Protein AF-A0A6C0JPW0-F1 (afdb_monomer_lite)

Secondary structure (DSSP, 8-state):
------EEE-GGG-EE-SS--------S------SEEEEEEEEHHHHHHHEEEEESSS-TT--SSTTEEEEE--TT-SSS-TTS------GGG-TTTS-EEEES-S-SB-TTSPBPS--SHHHHHHHHHHHHHHSSGGGGGG-TTHHHHHHHHHHHHHHHHHHHHHHTSEEETT--STT-HHHHHHHHHHHH-GGGGTT---EEEEEE----TT-EEEEEEEEPPPHHHHHHH---PBP--TT-TT-SSPPBTT-EEEEEEEEEE---

Radius of gyration: 20.15 Å; chains: 1; bounding box: 53×40×59 Å

pLDDT: mean 75.73, std 17.58, range [26.84, 95.62]

Sequence (268 aa):
MAVSNINFVLSALEQDFSSLLATIEQATPGTLLVDATAVQNVTRSRVRSTFKFQTDSDDLNDLSGADVKYYVRSSTDLGLDASSTYMGLDASWNPMSDTVVQTGMVATTGSNGASLNDMSPSADYLRHLADVLFGTHFGVDLFTNETAIIDNIIAESQGEVQGHFIAAASMTNADNTSINLTRELIKQIFDTYPQRFQDVSATYLEQSVPIETGDSISFRIIVRADGDQALVTGITNIRDAVLDVNISPPLTKLDRVYGIKFLVVADS

Foldseek 3Di:
DDDDAAAAEQALLADDDDDDDDDDDDDDPDPPPFLWEWEAEDAPVQQQQFKKKAALDPCPPPLPDQRMKIAGAEPVPPDDDPPPDFDDYDLCVQQQQNIATDPNQQDQAAPVRDGDPGRGNLLSLLLLLLCVQVVGSNSSVVDPCSVVSSVVSSVVSRVVSRVLNNQCGMDGSVPVDSSVRSSSLLVSCCVPPVVLCVPPDNDRDMGTDSHDAQYKYKYKYKDADDPCVCVVRVQPDQPPDPPPPPDPPGGGSSMGMYIYMHGHHHDD

Organism: NCBI:txid1070528

Structure (mmCIF, N/CA/C/O backbone):
data_AF-A0A6C0JPW0-F1
#
_entry.id   AF-A0A6C0JPW0-F1
#
loop_
_atom_site.group_PDB
_atom_site.id
_atom_site.type_symbol
_atom_site.label_atom_id
_atom_site.label_alt_id
_atom_site.label_comp_id
_atom_site.label_asym_id
_atom_site.label_entity_id
_atom_site.label_seq_id
_atom_site.pdbx_PDB_ins_code
_atom_site.Cartn_x
_atom_site.Cartn_y
_atom_site.Cartn_z
_atom_site.occupancy
_atom_site.B_iso_or_equiv
_atom_site.auth_seq_id
_atom_site.auth_comp_id
_atom_site.auth_asym_id
_atom_site.auth_atom_id
_atom_site.pdbx_PDB_model_num
ATOM 1 N N . MET A 1 1 ? -9.146 -9.479 -28.040 1.00 44.44 1 MET A N 1
ATOM 2 C CA . MET A 1 1 ? -8.206 -10.151 -27.120 1.00 44.44 1 MET A CA 1
ATOM 3 C C . MET A 1 1 ? -8.692 -9.882 -25.709 1.00 44.44 1 MET A C 1
ATOM 5 O O . MET A 1 1 ? -9.078 -8.751 -25.447 1.00 44.44 1 MET A O 1
ATOM 9 N N . ALA A 1 2 ? -8.790 -10.905 -24.859 1.00 39.38 2 ALA A N 1
ATOM 10 C CA . ALA A 1 2 ? -9.136 -10.705 -23.454 1.00 39.38 2 ALA A CA 1
ATOM 11 C C . ALA A 1 2 ? -7.950 -10.020 -22.763 1.00 39.38 2 ALA A C 1
ATOM 13 O O . ALA A 1 2 ? -6.826 -10.499 -22.891 1.00 39.38 2 ALA A O 1
ATOM 14 N N . VAL A 1 3 ? -8.194 -8.891 -22.098 1.00 43.25 3 VAL A N 1
ATOM 15 C CA . VAL A 1 3 ? -7.179 -8.219 -21.277 1.00 43.25 3 VAL A CA 1
ATOM 16 C C . VAL A 1 3 ? -6.960 -9.090 -20.045 1.00 43.25 3 VAL A C 1
ATOM 18 O O . VAL A 1 3 ? -7.912 -9.417 -19.335 1.00 43.25 3 VAL A O 1
ATOM 21 N N . SER A 1 4 ? -5.730 -9.552 -19.854 1.00 61.53 4 SER A N 1
ATOM 22 C CA . SER A 1 4 ? -5.349 -10.447 -18.768 1.00 61.53 4 SER A CA 1
ATOM 23 C C . SER A 1 4 ? -4.725 -9.633 -17.633 1.00 61.53 4 SER A C 1
ATOM 25 O O . SER A 1 4 ? -3.642 -9.073 -17.805 1.00 61.53 4 SER A O 1
ATOM 27 N N . ASN A 1 5 ? -5.418 -9.554 -16.495 1.00 67.62 5 ASN A N 1
ATOM 28 C CA . ASN A 1 5 ? -5.034 -8.726 -15.347 1.00 67.62 5 ASN A CA 1
ATOM 29 C C . ASN A 1 5 ? -3.973 -9.417 -14.470 1.00 67.62 5 ASN A C 1
ATOM 31 O O . ASN A 1 5 ? -4.084 -10.618 -14.206 1.00 67.62 5 ASN A O 1
ATOM 35 N N . ILE A 1 6 ? -2.990 -8.659 -13.972 1.00 66.88 6 ILE A N 1
ATOM 36 C CA . ILE A 1 6 ? -1.982 -9.122 -12.999 1.00 66.88 6 ILE A CA 1
ATOM 37 C C . ILE A 1 6 ? -2.299 -8.578 -11.598 1.00 66.88 6 ILE A C 1
ATOM 39 O O . ILE A 1 6 ? -2.636 -7.407 -11.442 1.00 66.88 6 ILE A O 1
ATOM 43 N N . ASN A 1 7 ? -2.143 -9.402 -10.557 1.00 67.38 7 ASN A N 1
ATOM 44 C CA . ASN A 1 7 ? -2.065 -8.924 -9.172 1.00 67.38 7 ASN A CA 1
ATOM 45 C C . ASN A 1 7 ? -0.595 -8.985 -8.726 1.00 67.38 7 ASN A C 1
ATOM 47 O O . ASN A 1 7 ? -0.103 -10.061 -8.397 1.00 67.38 7 ASN A O 1
ATOM 51 N N . PHE A 1 8 ? 0.102 -7.852 -8.753 1.00 53.06 8 PHE A N 1
ATOM 52 C CA . PHE A 1 8 ? 1.465 -7.721 -8.248 1.00 53.06 8 PHE A CA 1
ATOM 53 C C . PHE A 1 8 ? 1.474 -7.759 -6.722 1.00 53.06 8 PHE A C 1
ATOM 55 O O . PHE A 1 8 ? 0.624 -7.133 -6.084 1.00 53.06 8 PHE A O 1
ATOM 62 N N . VAL A 1 9 ? 2.464 -8.433 -6.142 1.00 65.44 9 VAL A N 1
ATOM 63 C CA . VAL A 1 9 ? 2.764 -8.369 -4.706 1.00 65.44 9 VAL A CA 1
ATOM 64 C C . VAL A 1 9 ? 4.117 -7.683 -4.535 1.00 65.44 9 VAL A C 1
ATOM 66 O O . VAL A 1 9 ? 5.129 -8.179 -5.027 1.00 65.44 9 VAL A O 1
ATOM 69 N N . LEU A 1 10 ? 4.146 -6.521 -3.880 1.00 48.03 10 LEU A N 1
ATOM 70 C CA . LEU A 1 10 ? 5.376 -5.793 -3.569 1.00 48.03 10 LEU A CA 1
ATOM 71 C C . LEU A 1 10 ? 5.790 -6.073 -2.132 1.00 48.03 10 LEU A C 1
ATOM 73 O O . LEU A 1 10 ? 5.466 -5.310 -1.226 1.00 48.03 10 LEU A O 1
ATOM 77 N N . SER A 1 11 ? 6.548 -7.150 -1.930 1.00 61.12 11 SER A N 1
ATOM 78 C CA . SER A 1 11 ? 6.989 -7.538 -0.587 1.00 61.12 11 SER A CA 1
ATOM 79 C C . SER A 1 11 ? 7.896 -6.509 0.092 1.00 61.12 11 SER A C 1
ATOM 81 O O . SER A 1 11 ? 7.955 -6.470 1.309 1.00 61.12 11 SER A O 1
ATOM 83 N N . ALA A 1 12 ? 8.562 -5.623 -0.654 1.00 46.53 12 ALA A N 1
ATOM 84 C CA . ALA A 1 12 ? 9.298 -4.504 -0.056 1.00 46.53 12 ALA A CA 1
ATOM 85 C C . ALA A 1 12 ? 8.435 -3.320 0.368 1.00 46.53 12 ALA A C 1
ATOM 87 O O . ALA A 1 12 ? 8.951 -2.422 1.020 1.00 46.53 12 ALA A O 1
ATOM 88 N N . LEU A 1 13 ? 7.158 -3.298 -0.005 1.00 41.34 13 LEU A N 1
ATOM 89 C CA . LEU A 1 13 ? 6.186 -2.401 0.607 1.00 41.34 13 LEU A CA 1
ATOM 90 C C . LEU A 1 13 ? 5.443 -3.093 1.754 1.00 41.34 13 LEU A C 1
ATOM 92 O O . LEU A 1 13 ? 4.569 -2.469 2.341 1.00 41.34 13 LEU A O 1
ATOM 96 N N . GLU A 1 14 ? 5.743 -4.359 2.078 1.00 46.56 14 GLU A N 1
ATOM 97 C CA . GLU A 1 14 ? 5.247 -4.935 3.325 1.00 46.56 14 GLU A CA 1
ATOM 98 C C . GLU A 1 14 ? 5.878 -4.174 4.489 1.00 46.56 14 GLU A C 1
ATOM 100 O O . GLU A 1 14 ? 7.094 -4.202 4.667 1.00 46.56 14 GLU A O 1
ATOM 105 N N . GLN A 1 15 ? 5.050 -3.453 5.239 1.00 42.06 15 GLN A N 1
ATOM 106 C CA . GLN A 1 15 ? 5.498 -2.616 6.342 1.00 42.06 15 GLN A CA 1
ATOM 107 C C . GLN A 1 15 ? 5.065 -3.195 7.681 1.00 42.06 15 GLN A C 1
ATOM 109 O O . GLN A 1 15 ? 3.907 -3.569 7.881 1.00 42.06 15 GLN A O 1
ATOM 114 N N . ASP A 1 16 ? 6.029 -3.220 8.592 1.00 40.31 16 ASP A N 1
ATOM 115 C CA . ASP A 1 16 ? 5.919 -3.594 9.993 1.00 40.31 16 ASP A CA 1
ATOM 116 C C . ASP A 1 16 ? 6.428 -2.401 10.812 1.00 40.31 16 ASP A C 1
ATOM 118 O O . ASP A 1 16 ? 7.611 -2.075 10.742 1.00 40.31 16 ASP A O 1
ATOM 122 N N . PHE A 1 17 ? 5.582 -1.732 11.595 1.00 43.00 17 PHE A N 1
ATOM 123 C CA . PHE A 1 17 ? 6.049 -0.643 12.463 1.00 43.00 17 PHE A CA 1
ATOM 124 C C . PHE A 1 17 ? 6.366 -1.165 13.873 1.00 43.00 17 PHE A C 1
ATOM 126 O O . PHE A 1 17 ? 5.437 -1.377 14.643 1.00 43.00 17 PHE A O 1
ATOM 133 N N . SER A 1 18 ? 7.650 -1.384 14.219 1.00 47.25 18 SER A N 1
ATOM 134 C CA . SER A 1 18 ? 8.247 -1.196 15.572 1.00 47.25 18 SER A CA 1
ATOM 135 C C . SER A 1 18 ? 9.781 -1.449 15.580 1.00 47.25 18 SER A C 1
ATOM 137 O O . SER A 1 18 ? 10.279 -2.287 14.836 1.00 47.25 18 SER A O 1
ATOM 139 N N . SER A 1 19 ? 10.539 -0.730 16.425 1.00 35.53 19 SER A N 1
ATOM 140 C CA . SER A 1 19 ? 12.020 -0.700 16.577 1.00 35.53 19 SER A CA 1
ATOM 141 C C . SER A 1 19 ? 12.835 -1.993 16.243 1.00 35.53 19 SER A C 1
ATOM 143 O O . SER A 1 19 ? 12.944 -2.880 17.084 1.00 35.53 19 SER A O 1
ATOM 145 N N . LEU A 1 20 ? 13.519 -1.990 15.077 1.00 36.22 20 LEU A N 1
ATOM 146 C CA . LEU A 1 20 ? 14.725 -2.731 14.585 1.00 36.22 20 LEU A CA 1
ATOM 147 C C . LEU A 1 20 ? 14.923 -4.263 14.848 1.00 36.22 20 LEU A C 1
ATOM 149 O O . LEU A 1 20 ? 15.392 -4.624 15.926 1.00 36.22 20 LEU A O 1
ATOM 153 N N . LEU A 1 21 ? 14.779 -5.119 13.796 1.00 37.25 21 LEU A N 1
ATOM 154 C CA . LEU A 1 21 ? 15.745 -6.129 13.221 1.00 37.25 21 LEU A CA 1
ATOM 155 C C . LEU A 1 21 ? 15.099 -7.380 12.508 1.00 37.25 21 LEU A C 1
ATOM 157 O O . LEU A 1 21 ? 14.355 -8.113 13.149 1.00 37.25 21 LEU A O 1
ATOM 161 N N . ALA A 1 22 ? 15.572 -7.703 11.273 1.00 26.84 22 ALA A N 1
ATOM 162 C CA . ALA A 1 22 ? 15.678 -9.020 10.545 1.00 26.84 22 ALA A CA 1
ATOM 163 C C . ALA A 1 22 ? 14.705 -9.437 9.375 1.00 26.84 22 ALA A C 1
ATOM 165 O O . ALA A 1 22 ? 13.527 -9.113 9.378 1.00 26.84 22 ALA A O 1
ATOM 166 N N . THR A 1 23 ? 15.251 -10.173 8.370 1.00 33.19 23 THR A N 1
ATOM 167 C CA . THR A 1 23 ? 14.830 -10.432 6.944 1.00 33.19 23 THR A CA 1
ATOM 168 C C . THR A 1 23 ? 14.596 -11.927 6.543 1.00 33.19 23 THR A C 1
ATOM 170 O O . THR A 1 23 ? 15.184 -12.787 7.193 1.00 33.19 23 THR A O 1
ATOM 173 N N . ILE A 1 24 ? 13.856 -12.237 5.430 1.00 29.03 24 ILE A N 1
ATOM 174 C CA . ILE A 1 24 ? 14.198 -13.124 4.241 1.00 29.03 24 ILE A CA 1
ATOM 175 C C . ILE A 1 24 ? 12.993 -13.508 3.303 1.00 29.03 24 ILE A C 1
ATOM 177 O O . ILE A 1 24 ? 11.866 -13.677 3.753 1.00 29.03 24 ILE A O 1
ATOM 181 N N . GLU A 1 25 ? 13.294 -13.662 1.993 1.00 30.92 25 GLU A N 1
ATOM 182 C CA . GLU A 1 25 ? 12.499 -13.842 0.742 1.00 30.92 25 GLU A CA 1
ATOM 183 C C . GLU A 1 25 ? 11.964 -15.266 0.385 1.00 30.92 25 GLU A C 1
ATOM 185 O O . GLU A 1 25 ? 12.632 -16.253 0.683 1.00 30.92 25 GLU A O 1
ATOM 190 N N . GLN A 1 26 ? 10.851 -15.387 -0.380 1.00 32.47 26 GLN A N 1
ATOM 191 C CA . GLN A 1 26 ? 10.803 -15.771 -1.826 1.00 32.47 26 GLN A CA 1
ATOM 192 C C . GLN A 1 26 ? 9.364 -15.899 -2.397 1.00 32.47 26 GLN A C 1
ATOM 194 O O . GLN A 1 26 ? 8.422 -16.266 -1.699 1.00 32.47 26 GLN A O 1
ATOM 199 N N . ALA A 1 27 ? 9.222 -15.609 -3.698 1.00 42.34 27 ALA A N 1
ATOM 200 C CA . ALA A 1 27 ? 7.979 -15.302 -4.410 1.00 42.34 27 ALA A CA 1
ATOM 201 C C . ALA A 1 27 ? 7.278 -16.499 -5.096 1.00 42.34 27 ALA A C 1
ATOM 203 O O . ALA A 1 27 ? 7.760 -17.081 -6.062 1.00 42.34 27 ALA A O 1
ATOM 204 N N . THR A 1 28 ? 6.054 -16.769 -4.653 1.00 37.12 28 THR A N 1
ATOM 205 C CA . THR A 1 28 ? 4.850 -16.910 -5.507 1.00 37.12 28 THR A CA 1
ATOM 206 C C . THR A 1 28 ? 3.929 -15.743 -5.107 1.00 37.12 28 THR A C 1
ATOM 208 O O . THR A 1 28 ? 4.148 -15.229 -4.009 1.00 37.12 28 THR A O 1
ATOM 211 N N . PRO A 1 29 ? 2.937 -15.269 -5.896 1.00 47.44 29 PRO A N 1
ATOM 212 C CA . PRO A 1 29 ? 1.964 -14.293 -5.394 1.00 47.44 29 PRO A CA 1
ATOM 213 C C . PRO A 1 29 ? 1.222 -14.920 -4.209 1.00 47.44 29 PRO A C 1
ATOM 215 O O . PRO A 1 29 ? 0.257 -15.667 -4.372 1.00 47.44 29 PRO A O 1
ATOM 218 N N . GLY A 1 30 ? 1.765 -14.717 -3.012 1.00 48.47 30 GLY A N 1
ATOM 219 C CA . GLY A 1 30 ? 1.243 -15.280 -1.788 1.00 48.47 30 GLY A CA 1
ATOM 220 C C . GLY A 1 30 ? -0.145 -14.712 -1.580 1.00 48.47 30 GLY A C 1
ATOM 221 O O . GLY A 1 30 ? -0.410 -13.544 -1.870 1.00 48.47 30 GLY A O 1
ATOM 222 N N . THR A 1 31 ? -1.054 -15.535 -1.073 1.00 53.34 31 THR A N 1
ATOM 223 C CA . THR A 1 31 ? -2.256 -14.971 -0.470 1.00 53.34 31 THR A CA 1
ATOM 224 C C . THR A 1 31 ? -1.786 -14.142 0.719 1.00 53.34 31 THR A C 1
ATOM 226 O O . THR A 1 31 ? -1.242 -14.704 1.668 1.00 53.34 31 THR A O 1
ATOM 229 N N . LEU A 1 32 ? -1.930 -12.816 0.642 1.00 61.31 32 LEU A N 1
ATOM 230 C CA . LEU A 1 32 ? -1.654 -11.949 1.780 1.00 61.31 32 LEU A CA 1
ATOM 231 C C . LEU A 1 32 ? -2.613 -12.352 2.901 1.00 61.31 32 LEU A C 1
ATOM 233 O O . LEU A 1 32 ? -3.833 -12.297 2.741 1.00 61.31 32 LEU A O 1
ATOM 237 N N . LEU A 1 33 ? -2.052 -12.798 4.018 1.00 70.38 33 LEU A N 1
ATOM 238 C CA . LEU A 1 33 ? -2.812 -13.103 5.220 1.00 70.38 33 LEU A CA 1
ATOM 239 C C . LEU A 1 33 ? -3.048 -11.781 5.943 1.00 70.38 33 LEU A C 1
ATOM 241 O O . LEU A 1 33 ? -2.111 -11.170 6.454 1.00 70.38 33 LEU A O 1
ATOM 245 N N . VAL A 1 34 ? -4.285 -11.297 5.867 1.00 79.56 34 VAL A N 1
ATOM 246 C CA . VAL A 1 34 ? -4.672 -9.952 6.303 1.00 79.56 34 VAL A CA 1
ATOM 247 C C . VAL A 1 34 ? -6.016 -9.999 7.012 1.00 79.56 34 VAL A C 1
ATOM 249 O O . VAL A 1 34 ? -6.849 -10.860 6.726 1.00 79.56 34 VAL A O 1
ATOM 252 N N . ASP A 1 35 ? -6.237 -9.043 7.906 1.00 85.38 35 ASP A N 1
ATOM 253 C CA . ASP A 1 35 ? -7.498 -8.890 8.637 1.00 85.38 35 ASP A CA 1
ATOM 254 C C . ASP A 1 35 ? -8.534 -8.170 7.802 1.00 85.38 35 ASP A C 1
ATOM 256 O O . ASP A 1 35 ? -9.717 -8.504 7.820 1.00 85.38 35 ASP A O 1
ATOM 260 N N . ALA A 1 36 ? -8.058 -7.170 7.071 1.00 90.00 36 ALA A N 1
ATOM 261 C CA . ALA A 1 36 ? -8.858 -6.305 6.242 1.00 90.00 36 ALA A CA 1
ATOM 262 C C . ALA A 1 36 ? -8.115 -6.004 4.941 1.00 90.00 36 ALA A C 1
ATOM 264 O O . ALA A 1 36 ? -6.885 -5.997 4.896 1.00 90.00 36 ALA A O 1
ATOM 265 N N . THR A 1 37 ? -8.855 -5.761 3.862 1.00 90.62 37 THR A N 1
ATOM 266 C CA . THR A 1 37 ? -8.276 -5.340 2.580 1.00 90.62 37 THR A CA 1
ATOM 267 C C . THR A 1 37 ? -8.791 -3.963 2.227 1.00 90.62 37 THR A C 1
ATOM 269 O O . THR A 1 37 ? -10.004 -3.751 2.181 1.00 90.62 37 THR A O 1
ATOM 272 N N . ALA A 1 38 ? -7.870 -3.046 1.959 1.00 91.88 38 ALA A N 1
ATOM 273 C CA . ALA A 1 38 ? -8.162 -1.686 1.565 1.00 91.88 38 ALA A CA 1
ATOM 274 C C . ALA A 1 38 ? -7.737 -1.438 0.121 1.00 91.88 38 ALA A C 1
ATOM 276 O O . ALA A 1 38 ? -6.671 -1.871 -0.315 1.00 91.88 38 ALA A O 1
ATOM 277 N N . VAL A 1 39 ? -8.604 -0.773 -0.637 1.00 91.75 39 VAL A N 1
ATOM 278 C CA . VAL A 1 39 ? -8.443 -0.585 -2.077 1.00 91.75 39 VAL A CA 1
ATOM 279 C C . VAL A 1 39 ? -8.418 0.897 -2.408 1.00 91.75 39 VAL A C 1
ATOM 281 O O . VAL A 1 39 ? -9.258 1.659 -1.931 1.00 91.75 39 VAL A O 1
ATOM 284 N N . GLN A 1 40 ? -7.488 1.288 -3.271 1.00 90.00 40 GLN A N 1
ATOM 285 C CA . GLN A 1 40 ? -7.466 2.601 -3.908 1.00 90.00 40 GLN A CA 1
ATOM 286 C C . GLN A 1 40 ? -7.369 2.428 -5.421 1.00 90.00 40 GLN A C 1
ATOM 288 O O . GLN A 1 40 ? -6.620 1.588 -5.918 1.00 90.00 40 GLN A O 1
ATOM 293 N N . ASN A 1 41 ? -8.111 3.246 -6.162 1.00 90.38 41 ASN A N 1
ATOM 294 C CA . ASN A 1 41 ? -7.965 3.329 -7.609 1.00 90.38 41 ASN A CA 1
ATOM 295 C C . ASN A 1 41 ? -6.818 4.283 -7.954 1.00 90.38 41 ASN A C 1
ATOM 297 O O . ASN A 1 41 ? -6.832 5.441 -7.542 1.00 90.38 41 ASN A O 1
ATOM 301 N N . VAL A 1 42 ? -5.865 3.814 -8.755 1.00 86.44 42 VAL A N 1
ATOM 302 C CA . VAL A 1 42 ? -4.736 4.606 -9.260 1.00 86.44 42 VAL A CA 1
ATOM 303 C C . VAL A 1 42 ? -4.774 4.628 -10.783 1.00 86.44 42 VAL A C 1
ATOM 305 O O . VAL A 1 42 ? -5.009 3.604 -11.422 1.00 86.44 42 VAL A O 1
ATOM 308 N N . THR A 1 43 ? -4.580 5.791 -11.402 1.00 89.06 43 THR A N 1
ATOM 309 C CA . THR A 1 43 ? -4.625 5.875 -12.868 1.00 89.06 43 THR A CA 1
ATOM 310 C C . THR A 1 43 ? -3.410 5.194 -13.485 1.00 89.06 43 THR A C 1
ATOM 312 O O . THR A 1 43 ? -2.294 5.257 -12.961 1.00 89.06 43 THR A O 1
ATOM 315 N N . ARG A 1 44 ? -3.607 4.557 -14.640 1.00 90.00 44 ARG A N 1
ATOM 316 C CA . ARG A 1 44 ? -2.526 3.904 -15.385 1.00 90.00 44 ARG A CA 1
ATOM 317 C C . ARG A 1 44 ? -1.375 4.863 -15.688 1.00 90.00 44 ARG A C 1
ATOM 319 O O . ARG A 1 44 ? -0.220 4.488 -15.508 1.00 90.00 44 ARG A O 1
ATOM 326 N N . SER A 1 45 ? -1.672 6.087 -16.121 1.00 88.81 45 SER A N 1
ATOM 327 C CA . SER A 1 45 ? -0.667 7.121 -16.382 1.00 88.81 45 SER A CA 1
ATOM 328 C C . SER A 1 45 ? 0.196 7.394 -15.151 1.00 88.81 45 SER A C 1
ATOM 330 O O . SER A 1 45 ? 1.417 7.460 -15.267 1.00 88.81 45 SER A O 1
ATOM 332 N N . ARG A 1 46 ? -0.413 7.449 -13.960 1.00 85.06 46 ARG A N 1
ATOM 333 C CA . ARG A 1 46 ? 0.298 7.679 -12.700 1.00 85.06 46 ARG A CA 1
ATOM 334 C C . ARG A 1 46 ? 1.221 6.523 -12.335 1.00 85.06 46 ARG A C 1
ATOM 336 O O . ARG A 1 46 ? 2.383 6.743 -12.030 1.00 85.06 46 ARG A O 1
ATOM 343 N N . VAL A 1 47 ? 0.753 5.281 -12.430 1.00 86.94 47 VAL A N 1
ATOM 344 C CA . VAL A 1 47 ? 1.614 4.122 -12.137 1.00 86.94 47 VAL A CA 1
ATOM 345 C C . VAL A 1 47 ? 2.772 4.028 -13.140 1.00 86.94 47 VAL A C 1
ATOM 347 O O . VAL A 1 47 ? 3.915 3.782 -12.757 1.00 86.94 47 VAL A O 1
ATOM 350 N N . ARG A 1 48 ? 2.503 4.292 -14.426 1.00 88.81 48 ARG A N 1
ATOM 351 C CA . ARG A 1 48 ? 3.523 4.298 -15.486 1.00 88.81 48 ARG A CA 1
ATOM 352 C C . ARG A 1 48 ? 4.475 5.488 -15.404 1.00 88.81 48 ARG A C 1
ATOM 354 O O . ARG A 1 48 ? 5.584 5.384 -15.930 1.00 88.81 48 ARG A O 1
ATOM 361 N N . SER A 1 49 ? 4.072 6.617 -14.822 1.00 85.81 49 SER A N 1
ATOM 362 C CA . SER A 1 49 ? 4.989 7.723 -14.542 1.00 85.81 49 SER A CA 1
ATOM 363 C C . SER A 1 49 ? 5.873 7.405 -13.343 1.00 85.81 49 SER A C 1
ATOM 365 O O . SER A 1 49 ? 7.038 7.782 -13.377 1.00 85.81 49 SER A O 1
ATOM 367 N N . THR A 1 50 ? 5.365 6.644 -12.368 1.00 85.56 50 THR A N 1
ATOM 368 C CA . THR A 1 50 ? 6.107 6.249 -11.170 1.00 85.56 50 THR A CA 1
ATOM 369 C C . THR A 1 50 ? 7.153 5.172 -11.412 1.00 85.56 50 THR A C 1
ATOM 371 O O . THR A 1 50 ? 8.305 5.369 -11.051 1.00 85.56 50 THR A O 1
ATOM 374 N N . PHE A 1 51 ? 6.812 4.046 -12.029 1.00 89.25 51 PHE A N 1
ATOM 375 C CA . PHE A 1 51 ? 7.773 2.952 -12.200 1.00 89.25 51 PHE A CA 1
ATOM 376 C C . PHE A 1 51 ? 8.394 2.995 -13.597 1.00 89.25 51 PHE A C 1
ATOM 378 O O . PHE A 1 51 ? 7.706 2.822 -14.613 1.00 89.25 51 PHE A O 1
ATOM 385 N N . LYS A 1 52 ? 9.709 3.226 -13.648 1.00 90.81 52 LYS A N 1
ATOM 386 C CA . LYS A 1 52 ? 10.481 3.376 -14.885 1.00 90.81 52 LYS A CA 1
ATOM 387 C C . LYS A 1 52 ? 11.699 2.466 -14.881 1.00 90.81 52 LYS A C 1
ATOM 389 O O . LYS A 1 52 ? 12.233 2.131 -13.831 1.00 90.81 52 LYS A O 1
ATOM 394 N N . PHE A 1 53 ? 12.173 2.103 -16.059 1.00 90.81 53 PHE A N 1
ATOM 395 C CA . PHE A 1 53 ? 13.419 1.369 -16.224 1.00 90.81 53 PHE A CA 1
ATOM 396 C C . PHE A 1 53 ? 14.152 1.842 -17.479 1.00 90.81 53 PHE A C 1
ATOM 398 O O . PHE A 1 53 ? 13.562 2.454 -18.365 1.00 90.81 53 PHE A O 1
ATOM 405 N N . GLN A 1 54 ? 15.442 1.562 -17.550 1.00 90.75 54 GLN A N 1
ATOM 406 C CA . GLN A 1 54 ? 16.296 1.815 -18.701 1.00 90.75 54 GLN A CA 1
ATOM 407 C C . GLN A 1 54 ? 17.103 0.547 -18.961 1.00 90.75 54 GLN A C 1
ATOM 409 O O . GLN A 1 54 ? 17.599 -0.059 -18.015 1.00 90.75 54 GLN A O 1
ATOM 414 N N . THR A 1 55 ? 17.244 0.165 -20.225 1.00 86.00 55 THR A N 1
ATOM 415 C CA . THR A 1 55 ? 18.085 -0.958 -20.639 1.00 86.00 55 THR A CA 1
ATOM 416 C C . THR A 1 55 ? 18.792 -0.593 -21.933 1.00 86.00 55 THR A C 1
ATOM 418 O O . THR A 1 55 ? 18.175 -0.033 -22.837 1.00 86.00 55 THR A O 1
ATOM 421 N N . ASP A 1 56 ? 20.086 -0.864 -22.018 1.00 75.44 56 ASP A N 1
ATOM 422 C CA . ASP A 1 56 ? 20.861 -0.738 -23.253 1.00 75.44 56 ASP A CA 1
ATOM 423 C C . ASP A 1 56 ? 21.095 -2.084 -23.952 1.00 75.44 56 ASP A C 1
ATOM 425 O O . ASP A 1 56 ? 21.779 -2.122 -24.976 1.00 75.44 56 ASP A O 1
ATOM 429 N N . SER A 1 57 ? 20.471 -3.151 -23.446 1.00 68.06 57 SER A N 1
ATOM 430 C CA . SER A 1 57 ? 20.524 -4.496 -24.007 1.00 68.06 57 SER A CA 1
ATOM 431 C C . SER A 1 57 ? 19.143 -4.975 -24.468 1.00 68.06 57 SER A C 1
ATOM 433 O O . SER A 1 57 ? 18.104 -4.501 -24.004 1.00 68.06 57 SER A O 1
ATOM 435 N N . ASP A 1 58 ? 19.133 -5.924 -25.404 1.00 62.97 58 ASP A N 1
ATOM 436 C CA . ASP A 1 58 ? 17.909 -6.553 -25.918 1.00 62.97 58 ASP A CA 1
ATOM 437 C C . ASP A 1 58 ? 17.315 -7.577 -24.919 1.00 62.97 58 ASP A C 1
ATOM 439 O O . ASP A 1 58 ? 16.187 -8.042 -25.098 1.00 62.97 58 ASP A O 1
ATOM 443 N N . ASP A 1 59 ? 18.049 -7.936 -23.857 1.00 64.50 59 ASP A N 1
ATOM 444 C CA . ASP A 1 59 ? 17.693 -8.964 -22.876 1.00 64.50 59 ASP A CA 1
ATOM 445 C C . ASP A 1 59 ? 17.366 -8.398 -21.482 1.00 64.50 59 ASP A C 1
ATOM 447 O O . ASP A 1 59 ? 18.126 -8.474 -20.523 1.00 64.50 59 ASP A O 1
ATOM 451 N N . LEU A 1 60 ? 16.123 -7.942 -21.309 1.00 66.12 60 LEU A N 1
ATOM 452 C CA . LEU A 1 60 ? 15.569 -7.569 -19.992 1.00 66.12 60 LEU A CA 1
ATOM 453 C C . LEU A 1 60 ? 15.604 -8.689 -18.934 1.00 66.12 60 LEU A C 1
ATOM 455 O O . LEU A 1 60 ? 15.358 -8.432 -17.755 1.00 66.12 60 LEU A O 1
ATOM 459 N N . ASN A 1 61 ? 15.843 -9.932 -19.353 1.00 59.88 61 ASN A N 1
ATOM 460 C CA . ASN A 1 61 ? 15.934 -11.106 -18.494 1.00 59.88 61 ASN A CA 1
ATOM 461 C C . ASN A 1 61 ? 17.374 -11.512 -18.153 1.00 59.88 61 ASN A C 1
ATOM 463 O O . ASN A 1 61 ? 17.539 -12.443 -17.358 1.00 59.88 61 ASN A O 1
ATOM 467 N N . ASP A 1 62 ? 18.394 -10.844 -18.704 1.00 63.16 62 ASP A N 1
ATOM 468 C CA . ASP A 1 62 ? 19.768 -11.055 -18.265 1.00 63.16 62 ASP A CA 1
ATOM 469 C C . ASP A 1 62 ? 20.037 -10.244 -16.987 1.00 63.16 62 ASP A C 1
ATOM 471 O O . ASP A 1 62 ? 20.126 -9.016 -16.948 1.00 63.16 62 ASP A O 1
ATOM 475 N N . LEU A 1 63 ? 20.108 -10.969 -15.873 1.00 53.94 63 LEU A N 1
ATOM 476 C CA . LEU A 1 63 ? 20.399 -10.415 -14.553 1.00 53.94 63 LEU A CA 1
ATOM 477 C C . LEU A 1 63 ? 21.913 -10.265 -14.303 1.00 53.94 63 LEU A C 1
ATOM 479 O O . LEU A 1 63 ? 22.302 -9.897 -13.194 1.00 53.94 63 LEU A O 1
ATOM 483 N N . SER A 1 64 ? 22.770 -10.581 -15.282 1.00 53.78 64 SER A N 1
ATOM 484 C CA . SER A 1 64 ? 24.225 -10.665 -15.127 1.00 53.78 64 SER A CA 1
ATOM 485 C C . SER A 1 64 ? 24.991 -9.419 -15.605 1.00 53.78 64 SER A C 1
ATOM 487 O O . SER A 1 64 ? 25.876 -9.496 -16.443 1.00 53.78 64 SER A O 1
ATOM 489 N N . GLY A 1 65 ? 24.743 -8.258 -14.992 1.00 60.00 65 GLY A N 1
ATOM 490 C CA . GLY A 1 65 ? 25.539 -7.036 -15.240 1.00 60.00 65 GLY A CA 1
ATOM 491 C C . GLY A 1 65 ? 24.709 -5.770 -15.104 1.00 60.00 65 GLY A C 1
ATOM 492 O O . GLY A 1 65 ? 23.526 -5.849 -15.342 1.00 60.00 65 GLY A O 1
ATOM 493 N N . ALA A 1 66 ? 25.268 -4.613 -14.727 1.00 63.53 66 ALA A N 1
ATOM 494 C CA . ALA A 1 66 ? 24.528 -3.379 -14.379 1.00 63.53 66 ALA A CA 1
ATOM 495 C C . ALA A 1 66 ? 23.778 -2.668 -15.544 1.00 63.53 66 ALA A C 1
ATOM 497 O O . ALA A 1 66 ? 23.602 -1.446 -15.521 1.00 63.53 66 ALA A O 1
ATOM 498 N N . ASP A 1 67 ? 23.339 -3.431 -16.541 1.00 76.75 67 ASP A N 1
ATOM 499 C CA . ASP A 1 67 ? 22.839 -3.005 -17.851 1.00 76.75 67 ASP A CA 1
ATOM 500 C C . ASP A 1 67 ? 21.372 -2.549 -17.788 1.00 76.75 67 ASP A C 1
ATOM 502 O O . ASP A 1 67 ? 20.909 -1.734 -18.589 1.00 76.75 67 ASP A O 1
ATOM 506 N N . VAL A 1 68 ? 20.635 -3.004 -16.765 1.00 85.81 68 VAL A N 1
ATOM 507 C CA . VAL A 1 68 ? 19.278 -2.525 -16.476 1.00 85.81 68 VAL A CA 1
ATOM 508 C C . VAL A 1 68 ? 19.282 -1.631 -15.245 1.00 85.81 68 VAL A C 1
ATOM 510 O O . VAL A 1 68 ? 19.640 -2.054 -14.140 1.00 85.81 68 VAL A O 1
ATOM 513 N N . LYS A 1 69 ? 18.817 -0.395 -15.432 1.00 89.19 69 LYS A N 1
ATOM 514 C CA . LYS A 1 69 ? 18.557 0.560 -14.355 1.00 89.19 69 LYS A CA 1
ATOM 515 C C . LYS A 1 69 ? 17.068 0.640 -14.084 1.00 89.19 69 LYS A C 1
ATOM 517 O O . LYS A 1 69 ? 16.249 0.670 -14.999 1.00 89.19 69 LYS A O 1
ATOM 522 N N . TYR A 1 70 ? 16.735 0.705 -12.814 1.00 89.56 70 TYR A N 1
ATOM 523 C CA . TYR A 1 70 ? 15.386 0.720 -12.293 1.00 89.56 70 TYR A CA 1
ATOM 524 C C . TYR A 1 70 ? 15.183 2.018 -11.541 1.00 89.56 70 TYR A C 1
ATOM 526 O O . TYR A 1 70 ? 16.028 2.422 -10.745 1.00 89.56 70 TYR A O 1
ATOM 534 N N . TYR A 1 71 ? 14.058 2.666 -11.788 1.00 88.62 71 TYR A N 1
ATOM 535 C CA . TYR A 1 71 ? 13.736 3.933 -11.168 1.00 88.62 71 TYR A CA 1
ATOM 536 C C . TYR A 1 71 ? 12.330 3.896 -10.619 1.00 88.62 71 TYR A C 1
ATOM 538 O O . TYR A 1 71 ? 11.405 3.324 -11.208 1.00 88.62 71 TYR A O 1
ATOM 546 N N . VAL A 1 72 ? 12.183 4.597 -9.515 1.00 86.12 72 VAL A N 1
ATOM 547 C CA . VAL A 1 72 ? 10.900 5.052 -9.023 1.00 86.12 72 VAL A CA 1
ATOM 548 C C . VAL A 1 72 ? 10.974 6.578 -9.222 1.00 86.12 72 VAL A C 1
ATOM 550 O O . VAL A 1 72 ? 11.971 7.191 -8.837 1.00 86.12 72 VAL A O 1
ATOM 553 N N . ARG A 1 73 ? 9.988 7.193 -9.903 1.00 80.81 73 ARG A N 1
ATOM 554 C CA . ARG A 1 73 ? 9.848 8.647 -10.183 1.00 80.81 73 ARG A CA 1
ATOM 555 C C . ARG A 1 73 ? 8.572 9.273 -9.581 1.00 80.81 73 ARG A C 1
ATOM 557 O O . ARG A 1 73 ? 7.537 8.619 -9.465 1.00 80.81 73 ARG A O 1
ATOM 564 N N . SER A 1 74 ? 8.615 10.549 -9.182 1.00 67.88 74 SER A N 1
ATOM 565 C CA . SER A 1 74 ? 7.434 11.232 -8.639 1.00 67.88 74 SER A CA 1
ATOM 566 C C . SER A 1 74 ? 6.643 11.830 -9.786 1.00 67.88 74 SER A C 1
ATOM 568 O O . SER A 1 74 ? 7.186 12.165 -10.838 1.00 67.88 74 SER A O 1
ATOM 570 N N . SER A 1 75 ? 5.335 11.968 -9.594 1.00 54.28 75 SER A N 1
ATOM 571 C CA . SER A 1 75 ? 4.431 12.493 -10.620 1.00 54.28 75 SER A CA 1
ATOM 572 C C . SER A 1 75 ? 4.729 13.951 -11.005 1.00 54.28 75 SER A C 1
ATOM 574 O O . SER A 1 75 ? 4.327 14.382 -12.083 1.00 54.28 75 SER A O 1
ATOM 576 N N . THR A 1 76 ? 5.453 14.699 -10.164 1.00 51.94 76 THR A N 1
ATOM 577 C CA . THR A 1 76 ? 5.879 16.084 -10.424 1.00 51.94 76 THR A CA 1
ATOM 578 C C . THR A 1 76 ? 7.156 16.193 -11.255 1.00 51.94 76 THR A C 1
ATOM 580 O O . THR A 1 76 ? 7.448 17.272 -11.760 1.00 51.94 76 THR A O 1
ATOM 583 N N . ASP A 1 77 ? 7.908 15.103 -11.420 1.00 52.44 77 ASP A N 1
ATOM 584 C CA . ASP A 1 77 ? 9.243 15.108 -12.029 1.00 52.44 77 ASP A CA 1
ATOM 585 C C . ASP A 1 77 ? 9.220 14.689 -13.512 1.00 52.44 77 ASP A C 1
ATOM 587 O O . ASP A 1 77 ? 10.089 13.984 -14.019 1.00 52.44 77 ASP A O 1
ATOM 591 N N . LEU A 1 78 ? 8.193 15.133 -14.249 1.00 46.56 78 LEU A N 1
ATOM 592 C CA . LEU A 1 78 ? 8.027 14.884 -15.690 1.00 46.56 78 LEU A CA 1
ATOM 593 C C . LEU A 1 78 ? 8.998 15.705 -16.576 1.00 46.56 78 LEU A C 1
ATOM 595 O O . LEU A 1 78 ? 8.670 16.028 -17.717 1.00 46.56 78 LEU A O 1
ATOM 599 N N . GLY A 1 79 ? 10.207 15.999 -16.079 1.00 45.50 79 GLY A N 1
ATOM 600 C CA . GLY A 1 79 ? 11.341 16.426 -16.903 1.00 45.50 79 GLY A CA 1
ATOM 601 C C . GLY A 1 79 ? 11.722 17.904 -16.843 1.00 45.50 79 GLY A C 1
ATOM 602 O O . GLY A 1 79 ? 11.815 18.531 -17.897 1.00 45.50 79 GLY A O 1
ATOM 603 N N . LEU A 1 80 ? 12.002 18.468 -15.660 1.00 39.69 80 LEU A N 1
ATOM 604 C CA . LEU A 1 80 ? 12.515 19.848 -15.583 1.00 39.69 80 LEU A CA 1
ATOM 605 C C . LEU A 1 80 ? 13.837 20.058 -14.843 1.00 39.69 80 LEU A C 1
ATOM 607 O O . LEU A 1 80 ? 14.429 21.116 -15.045 1.00 39.69 80 LEU A O 1
ATOM 611 N N . ASP A 1 81 ? 14.376 19.093 -14.097 1.00 41.84 81 ASP A N 1
ATOM 612 C CA . ASP A 1 81 ? 15.729 19.244 -13.555 1.00 41.84 81 ASP A CA 1
ATOM 613 C C . ASP A 1 81 ? 16.334 17.894 -13.143 1.00 41.84 81 ASP A C 1
ATOM 615 O O . ASP A 1 81 ? 15.914 17.278 -12.170 1.00 41.84 81 ASP A O 1
ATOM 619 N N . ALA A 1 82 ? 17.383 17.447 -13.838 1.00 43.00 82 ALA A N 1
ATOM 620 C CA . ALA A 1 82 ? 18.158 16.267 -13.438 1.00 43.00 82 ALA A CA 1
ATOM 621 C C . ALA A 1 82 ? 18.862 16.439 -12.068 1.00 43.00 82 ALA A C 1
ATOM 623 O O . ALA A 1 82 ? 19.484 15.497 -11.578 1.00 43.00 82 ALA A O 1
ATOM 624 N N . SER A 1 83 ? 18.785 17.633 -11.460 1.00 41.28 83 SER A N 1
ATOM 625 C CA . SER A 1 83 ? 19.278 17.944 -10.117 1.00 41.28 83 SER A CA 1
ATOM 626 C C . SER A 1 83 ? 18.187 18.077 -9.040 1.00 41.28 83 SER A C 1
ATOM 628 O O . SER A 1 83 ? 18.535 18.168 -7.859 1.00 41.28 83 SER A O 1
ATOM 630 N N . SER A 1 84 ? 16.888 18.007 -9.379 1.00 41.38 84 SER A N 1
ATOM 631 C CA . SER A 1 84 ? 15.812 18.003 -8.376 1.00 41.38 84 SER A CA 1
ATOM 632 C C . SER A 1 84 ? 15.526 16.587 -7.878 1.00 41.38 84 SER A C 1
ATOM 634 O O . SER A 1 84 ? 14.751 15.841 -8.457 1.00 41.38 84 SER A O 1
ATOM 636 N N . THR A 1 85 ? 16.221 16.231 -6.799 1.00 38.31 85 THR A N 1
ATOM 637 C CA . THR A 1 85 ? 15.913 15.194 -5.797 1.00 38.31 85 THR A CA 1
ATOM 638 C C . THR A 1 85 ? 14.756 14.235 -6.098 1.00 38.31 85 THR A C 1
ATOM 640 O O . THR A 1 85 ? 13.582 14.565 -5.951 1.00 38.31 85 THR A O 1
ATOM 643 N N . TYR A 1 86 ? 15.162 13.006 -6.406 1.00 45.03 86 TYR A N 1
ATOM 644 C CA . TYR A 1 86 ? 14.464 11.738 -6.238 1.00 45.03 86 TYR A CA 1
ATOM 645 C C . TYR A 1 86 ? 13.231 11.740 -5.307 1.00 45.03 86 TYR A C 1
ATOM 647 O O . TYR A 1 86 ? 13.260 12.192 -4.166 1.00 45.03 86 TYR A O 1
ATOM 655 N N . MET A 1 87 ? 12.175 11.155 -5.865 1.00 50.28 87 MET A N 1
ATOM 656 C CA . MET A 1 87 ? 10.851 10.789 -5.366 1.00 50.28 87 MET A CA 1
ATOM 657 C C . MET A 1 87 ? 10.370 11.030 -3.947 1.00 50.28 87 MET A C 1
ATOM 659 O O . MET A 1 87 ? 10.863 10.450 -2.985 1.00 50.28 87 MET A O 1
ATOM 663 N N . GLY A 1 88 ? 9.143 11.559 -3.915 1.00 46.31 88 GLY A N 1
ATOM 664 C CA . GLY A 1 88 ? 8.104 11.028 -3.053 1.00 46.31 88 GLY A CA 1
ATOM 665 C C . GLY A 1 88 ? 6.776 10.734 -3.718 1.00 46.31 88 GLY A C 1
ATOM 666 O O . GLY A 1 88 ? 6.492 11.200 -4.822 1.00 46.31 88 GLY A O 1
ATOM 667 N N . LEU A 1 89 ? 5.987 9.928 -3.019 1.00 52.34 89 LEU A N 1
ATOM 668 C CA . LEU A 1 89 ? 4.549 9.879 -3.163 1.00 52.34 89 LEU A CA 1
ATOM 669 C C . LEU A 1 89 ? 4.006 11.297 -2.940 1.00 52.34 89 LEU A C 1
ATOM 671 O O . LEU A 1 89 ? 4.274 11.910 -1.906 1.00 52.34 89 LEU A O 1
ATOM 675 N N . ASP A 1 90 ? 3.230 11.841 -3.878 1.00 57.59 90 ASP A N 1
ATOM 676 C CA . ASP A 1 90 ? 2.307 12.902 -3.480 1.00 57.59 90 ASP A CA 1
ATOM 677 C C . ASP A 1 90 ? 1.329 12.314 -2.452 1.00 57.59 90 ASP A C 1
ATOM 679 O O . ASP A 1 90 ? 1.125 11.098 -2.427 1.00 57.59 90 ASP A O 1
ATOM 683 N N . ALA A 1 91 ? 0.733 13.158 -1.602 1.00 57.88 91 ALA A N 1
ATOM 684 C CA . ALA A 1 91 ? -0.102 12.713 -0.480 1.00 57.88 91 ALA A CA 1
ATOM 685 C C . ALA A 1 91 ? -1.107 11.612 -0.860 1.00 57.88 91 ALA A C 1
ATOM 687 O O . ALA A 1 91 ? -1.361 10.752 -0.037 1.00 57.88 91 ALA A O 1
ATOM 688 N N . SER A 1 92 ? -1.569 11.588 -2.119 1.00 59.00 92 SER A N 1
ATOM 689 C CA . SER A 1 92 ? -2.555 10.652 -2.654 1.00 59.00 92 SER A CA 1
ATOM 690 C C . SER A 1 92 ? -2.083 9.205 -2.941 1.00 59.00 92 SER A C 1
ATOM 692 O O . SER A 1 92 ? -2.714 8.518 -3.747 1.00 59.00 92 SER A O 1
ATOM 694 N N . TRP A 1 93 ? -0.968 8.746 -2.365 1.00 70.31 93 TRP A N 1
ATOM 695 C CA . TRP A 1 93 ? -0.599 7.316 -2.261 1.00 70.31 93 TRP A CA 1
ATOM 696 C C . TRP A 1 93 ? -0.535 6.862 -0.794 1.00 70.31 93 TRP A C 1
ATOM 698 O O . TRP A 1 93 ? 0.008 5.792 -0.515 1.00 70.31 93 TRP A O 1
ATOM 708 N N . ASN A 1 94 ? -1.038 7.660 0.155 1.00 82.75 94 ASN A N 1
ATOM 709 C CA . ASN A 1 94 ? -1.032 7.255 1.548 1.00 82.75 94 ASN A CA 1
ATOM 710 C C . ASN A 1 94 ? -2.071 6.143 1.751 1.00 82.75 94 ASN A C 1
ATOM 712 O O . ASN A 1 94 ? -3.282 6.383 1.672 1.00 82.75 94 ASN A O 1
ATOM 716 N N . PRO A 1 95 ? -1.628 4.912 2.040 1.00 83.44 95 PRO A N 1
ATOM 717 C CA . PRO A 1 95 ? -2.535 3.785 2.118 1.00 83.44 95 PRO A CA 1
ATOM 718 C C . PRO A 1 95 ? -3.481 3.877 3.318 1.00 83.44 95 PRO A C 1
ATOM 720 O O . PRO A 1 95 ? -4.537 3.256 3.285 1.00 83.44 95 PRO A O 1
ATOM 723 N N . MET A 1 96 ? -3.159 4.665 4.348 1.00 86.81 96 MET A N 1
ATOM 724 C CA . MET A 1 96 ? -3.972 4.785 5.561 1.00 86.81 96 MET A CA 1
ATOM 725 C C . MET A 1 96 ? -5.055 5.867 5.487 1.00 86.81 96 MET A C 1
ATOM 727 O O . MET A 1 96 ? -5.967 5.835 6.317 1.00 86.81 96 MET A O 1
ATOM 731 N N . SER A 1 97 ? -4.992 6.782 4.511 1.00 86.56 97 SER A N 1
ATOM 732 C CA . SER A 1 97 ? -5.996 7.841 4.305 1.00 86.56 97 SER A CA 1
ATOM 733 C C . SER A 1 97 ? -6.716 7.764 2.959 1.00 86.56 97 SER A C 1
ATOM 735 O O . SER A 1 97 ? -7.890 8.116 2.885 1.00 86.56 97 SER A O 1
ATOM 737 N N . ASP A 1 98 ? -6.055 7.287 1.900 1.00 85.06 98 ASP A N 1
ATOM 738 C CA . ASP A 1 98 ? -6.596 7.367 0.533 1.00 85.06 98 ASP A CA 1
ATOM 739 C C . ASP A 1 98 ? -7.133 6.038 -0.004 1.00 85.06 98 ASP A C 1
ATOM 741 O O . ASP A 1 98 ? -7.600 5.958 -1.146 1.00 85.06 98 ASP A O 1
ATOM 745 N N . THR A 1 99 ? -7.061 4.981 0.804 1.00 87.75 99 THR A N 1
ATOM 746 C CA . THR A 1 99 ? -7.688 3.697 0.496 1.00 87.75 99 THR A CA 1
ATOM 747 C C . THR A 1 99 ? -8.982 3.538 1.280 1.00 87.75 99 THR A C 1
ATOM 749 O O . THR A 1 99 ? -9.203 4.155 2.320 1.00 87.75 99 THR A O 1
ATOM 752 N N . VAL A 1 100 ? -9.848 2.672 0.767 1.00 93.12 100 VAL A N 1
ATOM 753 C CA . VAL A 1 100 ? -11.109 2.315 1.406 1.00 93.12 100 VAL A CA 1
ATOM 754 C C . VAL A 1 100 ? -11.069 0.842 1.763 1.00 93.12 100 VAL A C 1
ATOM 756 O O . VAL A 1 100 ? -10.870 0.004 0.881 1.00 93.12 100 VAL A O 1
ATOM 759 N N . VAL A 1 101 ? -11.295 0.507 3.032 1.00 94.38 101 VAL A N 1
ATOM 760 C CA . VAL A 1 101 ? -11.456 -0.882 3.466 1.00 94.38 101 VAL A CA 1
ATOM 761 C C . VAL A 1 101 ? -12.697 -1.466 2.783 1.00 94.38 101 VAL A C 1
ATOM 763 O O . VAL A 1 101 ? -13.795 -0.934 2.898 1.00 94.38 101 VAL A O 1
ATOM 766 N N . GLN A 1 102 ? -12.537 -2.547 2.024 1.00 92.38 102 GLN A N 1
ATOM 767 C CA . GLN A 1 102 ? -13.637 -3.200 1.301 1.00 92.38 102 GLN A CA 1
ATOM 768 C C . GLN A 1 102 ? -14.046 -4.528 1.935 1.00 92.38 102 GLN A C 1
ATOM 770 O O . GLN A 1 102 ? -15.205 -4.929 1.846 1.00 92.38 102 GLN A O 1
ATOM 775 N N . THR A 1 103 ? -13.108 -5.212 2.588 1.00 91.88 103 THR A N 1
ATOM 776 C CA . THR A 1 103 ? -13.342 -6.494 3.260 1.00 91.88 103 THR A CA 1
ATOM 777 C C . THR A 1 103 ? -12.682 -6.489 4.629 1.00 91.88 103 THR A C 1
ATOM 779 O O . THR A 1 103 ? -11.639 -5.865 4.801 1.00 91.88 103 THR A O 1
ATOM 782 N N . GLY A 1 104 ? -13.283 -7.184 5.599 1.00 90.38 104 GLY A N 1
ATOM 783 C CA . GLY A 1 104 ? -12.727 -7.317 6.953 1.00 90.38 104 GLY A CA 1
ATOM 784 C C . GLY A 1 104 ? -12.831 -6.070 7.839 1.00 90.38 104 GLY A C 1
ATOM 785 O O . GLY A 1 104 ? -12.291 -6.069 8.940 1.00 90.38 104 GLY A O 1
ATOM 786 N N . MET A 1 105 ? -13.534 -5.028 7.382 1.00 93.62 105 MET A N 1
ATOM 787 C CA . MET A 1 105 ? -13.804 -3.809 8.154 1.00 93.62 105 MET A CA 1
ATOM 788 C C . MET A 1 105 ? -14.511 -4.136 9.475 1.00 93.62 105 MET A C 1
ATOM 790 O O . MET A 1 105 ? -15.407 -4.982 9.499 1.00 93.62 105 MET A O 1
ATOM 794 N N . VAL A 1 106 ? -14.149 -3.436 10.549 1.00 94.00 106 VAL A N 1
ATOM 795 C CA . VAL A 1 106 ? -14.750 -3.619 11.880 1.00 94.00 106 VAL A CA 1
ATOM 796 C C . VAL A 1 106 ? -16.230 -3.246 11.871 1.00 94.00 106 VAL A C 1
ATOM 798 O O . VAL A 1 106 ? -17.061 -3.956 12.432 1.00 94.00 106 VAL A O 1
ATOM 801 N N . ALA A 1 107 ? -16.577 -2.137 11.218 1.00 91.94 107 ALA A N 1
ATOM 802 C CA . ALA A 1 107 ? -17.949 -1.664 11.139 1.00 91.94 107 ALA A CA 1
ATOM 803 C C . ALA A 1 107 ? -18.164 -0.766 9.928 1.00 91.94 107 ALA A C 1
ATOM 805 O O . ALA A 1 107 ? -17.300 0.033 9.593 1.00 91.94 107 ALA A O 1
ATOM 806 N N . THR A 1 108 ? -19.357 -0.836 9.338 1.00 91.25 108 THR A N 1
ATOM 807 C CA . THR A 1 108 ? -19.793 0.028 8.227 1.00 91.25 108 THR A CA 1
ATOM 808 C C . THR A 1 108 ? -20.849 1.054 8.648 1.00 91.25 108 THR A C 1
ATOM 810 O O . THR A 1 108 ? -21.178 1.959 7.877 1.00 91.25 108 THR A O 1
ATOM 813 N N . THR A 1 109 ? -21.381 0.937 9.869 1.00 90.00 109 THR A N 1
ATOM 814 C CA . THR A 1 109 ? -22.463 1.782 10.391 1.00 90.00 109 THR A CA 1
ATOM 815 C C . THR A 1 109 ? -22.187 2.290 11.805 1.00 90.00 109 THR A C 1
ATOM 817 O O . THR A 1 109 ? -21.669 1.559 12.654 1.00 90.00 109 THR A O 1
ATOM 820 N N . GLY A 1 110 ? -22.590 3.535 12.065 1.00 85.88 110 GLY A N 1
ATOM 821 C CA . GLY A 1 110 ? -22.562 4.170 13.381 1.00 85.88 110 GLY A CA 1
ATOM 822 C C . GLY A 1 110 ? -23.705 3.723 14.300 1.00 85.88 110 GLY A C 1
ATOM 823 O O . GLY A 1 110 ? -24.584 2.952 13.912 1.00 85.88 110 GLY A O 1
ATOM 824 N N . SER A 1 111 ? -23.702 4.227 15.537 1.00 84.94 111 SER A N 1
ATOM 825 C CA . SER A 1 111 ? -24.660 3.853 16.597 1.00 84.94 111 SER A CA 1
ATOM 826 C C . SER A 1 111 ? -26.110 4.229 16.271 1.00 84.94 111 SER A C 1
ATOM 828 O O . SER A 1 111 ? -27.052 3.622 16.773 1.00 84.94 111 SER A O 1
ATOM 830 N N . ASN A 1 112 ? -26.293 5.199 15.377 1.00 86.12 112 ASN A N 1
ATOM 831 C CA . ASN A 1 112 ? -27.578 5.635 14.836 1.00 86.12 112 ASN A CA 1
ATOM 832 C C . ASN A 1 112 ? -28.015 4.864 13.570 1.00 86.12 112 ASN A C 1
ATOM 834 O O . ASN A 1 112 ? -29.029 5.218 12.970 1.00 86.12 112 ASN A O 1
ATOM 838 N N . GLY A 1 113 ? -27.252 3.855 13.133 1.00 86.38 113 GLY A N 1
ATOM 839 C CA . GLY A 1 113 ? -27.510 3.084 11.913 1.00 86.38 113 GLY A CA 1
ATOM 840 C C . GLY A 1 113 ? -27.123 3.786 10.605 1.00 86.38 113 GLY A C 1
ATOM 841 O O . GLY A 1 113 ? -27.340 3.220 9.535 1.00 86.38 113 GLY A O 1
ATOM 842 N N . ALA A 1 114 ? -26.550 4.993 10.658 1.00 87.56 114 ALA A N 1
ATOM 843 C CA . ALA A 1 114 ? -26.044 5.680 9.472 1.00 87.56 114 ALA A CA 1
ATOM 844 C C . ALA A 1 114 ? -24.728 5.054 8.990 1.00 87.56 114 ALA A C 1
ATOM 846 O O . ALA A 1 114 ? -23.932 4.577 9.802 1.00 87.56 114 ALA A O 1
ATOM 847 N N . SER A 1 115 ? -24.480 5.085 7.678 1.00 91.06 115 SER A N 1
ATOM 848 C CA . SER A 1 115 ? -23.184 4.701 7.112 1.00 91.06 115 SER A CA 1
ATOM 849 C C . SER A 1 115 ? -22.070 5.577 7.674 1.00 91.06 115 SER A C 1
ATOM 851 O O . SER A 1 115 ? -22.242 6.784 7.847 1.00 91.06 115 SER A O 1
ATOM 853 N N . LEU A 1 116 ? -20.928 4.959 7.955 1.00 90.06 116 LEU A N 1
ATOM 854 C CA . LEU A 1 116 ? -19.743 5.690 8.383 1.00 90.06 116 LEU A CA 1
ATOM 855 C C . LEU A 1 116 ? -19.166 6.477 7.204 1.00 90.06 116 LEU A C 1
ATOM 857 O O . LEU A 1 116 ? -19.080 5.968 6.089 1.00 90.06 116 LEU A O 1
ATOM 861 N N . ASN A 1 117 ? -18.777 7.724 7.467 1.00 86.56 117 ASN A N 1
ATOM 862 C CA . ASN A 1 117 ? -18.227 8.612 6.440 1.00 86.56 117 ASN A CA 1
ATOM 863 C C . ASN A 1 117 ? -16.777 8.259 6.088 1.00 86.56 117 ASN A C 1
ATOM 865 O O . ASN A 1 117 ? -16.371 8.423 4.943 1.00 86.56 117 ASN A O 1
ATOM 869 N N . ASP A 1 118 ? -16.012 7.779 7.070 1.00 90.75 118 ASP A N 1
ATOM 870 C CA . ASP A 1 118 ? -14.607 7.423 6.905 1.00 90.75 118 ASP A CA 1
ATOM 871 C C . ASP A 1 118 ? -14.425 5.905 7.001 1.00 90.75 118 ASP A C 1
ATOM 873 O O . ASP A 1 118 ? -14.593 5.303 8.068 1.00 90.75 118 ASP A O 1
ATOM 877 N N . MET A 1 119 ? -14.106 5.293 5.864 1.00 93.44 119 MET A N 1
ATOM 878 C CA . MET A 1 119 ? -13.844 3.859 5.720 1.00 93.44 119 MET A CA 1
ATOM 879 C C . MET A 1 119 ? -12.358 3.582 5.446 1.00 93.44 119 MET A C 1
ATOM 881 O O . MET A 1 119 ? -12.023 2.542 4.879 1.00 93.44 119 MET A O 1
ATOM 885 N N . SER A 1 120 ? -11.474 4.520 5.791 1.00 94.25 120 SER A N 1
ATOM 886 C CA . SER A 1 120 ? -10.030 4.358 5.651 1.00 94.25 120 SER A CA 1
ATOM 887 C C . SER A 1 120 ? -9.462 3.369 6.680 1.00 94.25 120 SER A C 1
ATOM 889 O O . SER A 1 120 ? -10.070 3.144 7.734 1.00 94.25 120 SER A O 1
ATOM 891 N N . PRO A 1 121 ? -8.285 2.771 6.421 1.00 94.25 121 PRO A N 1
ATOM 892 C CA . PRO A 1 121 ? -7.626 1.893 7.387 1.00 94.25 121 PRO A CA 1
ATOM 893 C C . PRO A 1 121 ? -7.269 2.567 8.717 1.00 94.25 121 PRO A C 1
ATOM 895 O O . PRO A 1 121 ? -7.266 1.901 9.751 1.00 94.25 121 PRO A O 1
ATOM 898 N N . SER A 1 122 ? -6.977 3.873 8.725 1.00 93.19 122 SER A N 1
ATOM 899 C CA . SER A 1 122 ? -6.683 4.598 9.972 1.00 93.19 122 SER A CA 1
ATOM 900 C C . SER A 1 122 ? -7.920 4.681 10.873 1.00 93.19 122 SER A C 1
ATOM 902 O O . SER A 1 122 ? -7.850 4.334 12.055 1.00 93.19 122 SER A O 1
ATOM 904 N N . ALA A 1 123 ? -9.080 5.019 10.304 1.00 94.06 123 ALA A N 1
ATOM 905 C CA . ALA A 1 123 ? -10.350 5.016 11.025 1.00 94.06 123 ALA A CA 1
ATOM 906 C C . ALA A 1 123 ? -10.817 3.596 11.407 1.00 94.06 123 ALA A C 1
ATOM 908 O O . ALA A 1 123 ? -11.352 3.389 12.498 1.00 94.06 123 ALA A O 1
ATOM 909 N N . ASP A 1 124 ? -10.607 2.595 10.543 1.00 95.62 124 ASP A N 1
ATOM 910 C CA . ASP A 1 124 ? -10.895 1.185 10.856 1.00 95.62 124 ASP A CA 1
ATOM 911 C C . ASP A 1 124 ? -10.026 0.664 12.010 1.00 95.62 124 ASP A C 1
ATOM 913 O O . ASP A 1 124 ? -10.518 -0.064 12.873 1.00 95.62 124 ASP A O 1
ATOM 917 N N . TYR A 1 125 ? -8.762 1.092 12.092 1.00 94.56 125 TYR A N 1
ATOM 918 C CA . TYR A 1 125 ? -7.871 0.698 13.182 1.00 94.56 125 TYR A CA 1
ATOM 919 C C . TYR A 1 125 ? -8.327 1.272 14.521 1.00 94.56 125 TYR A C 1
ATOM 921 O O . TYR A 1 125 ? -8.354 0.555 15.518 1.00 94.56 125 TYR A O 1
ATOM 929 N N . LEU A 1 126 ? -8.755 2.535 14.555 1.00 91.94 126 LEU A N 1
ATOM 930 C CA . LEU A 1 126 ? -9.282 3.124 15.784 1.00 91.94 126 LEU A CA 1
ATOM 931 C C . LEU A 1 126 ? -10.538 2.386 16.279 1.00 91.94 126 LEU A C 1
ATOM 933 O O . LEU A 1 126 ? -10.702 2.156 17.478 1.00 91.94 126 LEU A O 1
ATOM 937 N N . ARG A 1 127 ? -11.398 1.946 15.352 1.00 94.62 127 ARG A N 1
ATOM 938 C CA . ARG A 1 127 ? -12.568 1.106 15.661 1.00 94.62 127 ARG A CA 1
ATOM 939 C C . ARG A 1 127 ? -12.176 -0.271 16.166 1.00 94.62 127 ARG A C 1
ATOM 941 O O . ARG A 1 127 ? -12.803 -0.755 17.101 1.00 94.62 127 ARG A O 1
ATOM 948 N N . HIS A 1 128 ? -11.147 -0.882 15.582 1.00 93.00 128 HIS A N 1
ATOM 949 C CA . HIS A 1 128 ? -10.580 -2.141 16.071 1.00 93.00 128 HIS A CA 1
ATOM 950 C C . HIS A 1 128 ? -10.067 -1.989 17.497 1.00 93.00 128 HIS A C 1
ATOM 952 O O . HIS A 1 128 ? -10.395 -2.800 18.357 1.00 93.00 128 HIS A O 1
ATOM 958 N N . LEU A 1 129 ? -9.336 -0.909 17.773 1.00 88.19 129 LEU A N 1
ATOM 959 C CA . LEU A 1 129 ? -8.841 -0.623 19.111 1.00 88.19 129 LEU A CA 1
ATOM 960 C C . LEU A 1 129 ? -10.000 -0.465 20.107 1.00 88.19 129 LEU A C 1
ATOM 962 O O . LEU A 1 129 ? -9.976 -1.074 21.174 1.00 88.19 129 LEU A O 1
ATOM 966 N N . ALA A 1 130 ? -11.049 0.282 19.749 1.00 87.75 130 ALA A N 1
ATOM 967 C CA . ALA A 1 130 ? -12.253 0.393 20.573 1.00 87.75 130 ALA A CA 1
ATOM 968 C C . ALA A 1 130 ? -12.938 -0.962 20.810 1.00 87.75 130 ALA A C 1
ATOM 970 O O . ALA A 1 130 ? -13.332 -1.264 21.937 1.00 87.75 130 ALA A O 1
ATOM 971 N N . ASP A 1 131 ? -13.057 -1.787 19.770 1.00 90.12 131 ASP A N 1
ATOM 972 C CA . ASP A 1 131 ? -13.686 -3.103 19.858 1.00 90.12 131 ASP A CA 1
ATOM 973 C C . ASP A 1 131 ? -12.917 -4.038 20.797 1.00 90.12 131 ASP A C 1
ATOM 975 O O . ASP A 1 131 ? -13.506 -4.667 21.675 1.00 90.12 131 ASP A O 1
ATOM 979 N N . VAL A 1 132 ? -11.587 -4.047 20.703 1.00 86.38 132 VAL A N 1
ATOM 980 C CA . VAL A 1 132 ? -10.726 -4.867 21.564 1.00 86.38 132 VAL A CA 1
ATOM 981 C C . VAL A 1 132 ? -10.727 -4.373 23.017 1.00 86.38 132 VAL A C 1
ATOM 983 O O . VAL A 1 132 ? -10.734 -5.197 23.933 1.00 86.38 132 VAL A O 1
ATOM 986 N N . LEU A 1 133 ? -10.734 -3.055 23.251 1.00 82.56 133 LEU A N 1
ATOM 987 C CA . LEU A 1 133 ? -10.663 -2.473 24.600 1.00 82.56 133 LEU A CA 1
ATOM 988 C C . LEU A 1 133 ? -12.007 -2.446 25.332 1.00 82.56 133 LEU A C 1
ATOM 990 O O . LEU A 1 133 ? -12.060 -2.672 26.542 1.00 82.56 133 LEU A O 1
ATOM 994 N N . PHE A 1 134 ? -13.089 -2.149 24.617 1.00 86.25 134 PHE A N 1
ATOM 995 C CA . PHE A 1 134 ? -14.406 -1.890 25.201 1.00 86.25 134 PHE A CA 1
ATOM 996 C C . PHE A 1 134 ? -15.452 -2.940 24.813 1.00 86.25 134 PHE A C 1
ATOM 998 O O . PHE A 1 134 ? -16.585 -2.879 25.289 1.00 86.25 134 PHE A O 1
ATOM 1005 N N . GLY A 1 135 ? -15.091 -3.907 23.962 1.00 88.56 135 GLY A N 1
ATOM 1006 C CA . GLY A 1 135 ? -16.011 -4.916 23.433 1.00 88.56 135 GLY A CA 1
ATOM 1007 C C . GLY A 1 135 ? -16.998 -4.357 22.407 1.00 88.56 135 GLY A C 1
ATOM 1008 O O . GLY A 1 135 ? -18.035 -4.977 22.164 1.00 88.56 135 GLY A O 1
ATOM 1009 N N . THR A 1 136 ? -16.743 -3.153 21.884 1.00 92.75 136 THR A N 1
ATOM 1010 C CA . THR A 1 136 ? -17.564 -2.529 20.846 1.00 92.75 136 THR A CA 1
ATOM 1011 C C . THR A 1 136 ? -16.812 -1.430 20.097 1.00 92.75 136 THR A C 1
ATOM 1013 O O . THR A 1 136 ? -16.194 -0.554 20.703 1.00 92.75 136 THR A O 1
ATOM 1016 N N . HIS A 1 137 ? -16.957 -1.397 18.771 1.00 92.38 137 HIS A N 1
ATOM 1017 C CA . HIS A 1 137 ? -16.449 -0.310 17.927 1.00 92.38 137 HIS A CA 1
ATOM 1018 C C . HIS A 1 137 ? -17.097 1.054 18.208 1.00 92.38 137 HIS A C 1
ATOM 1020 O O . HIS A 1 137 ? -16.573 2.076 17.777 1.00 92.38 137 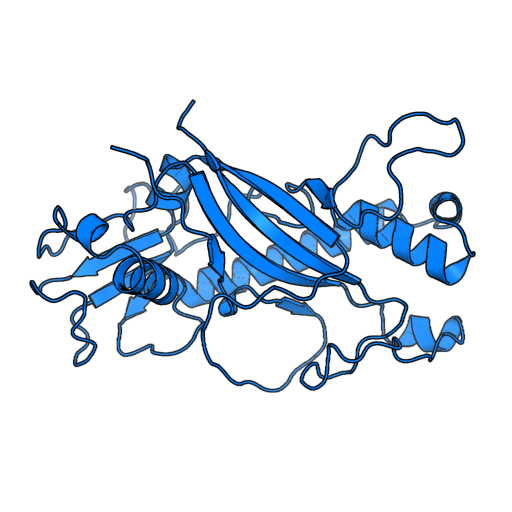HIS A O 1
ATOM 1026 N N . PHE A 1 138 ? -18.221 1.106 18.933 1.00 91.00 138 PHE A N 1
ATOM 1027 C CA . PHE A 1 138 ? -18.806 2.371 19.399 1.00 91.00 138 PHE A CA 1
ATOM 1028 C C . PHE A 1 138 ? -17.999 3.017 20.528 1.00 91.00 138 PHE A C 1
ATOM 1030 O O . PHE A 1 138 ? -18.203 4.186 20.836 1.00 91.00 138 PHE A O 1
ATOM 1037 N N . GLY A 1 139 ? -17.060 2.283 21.131 1.00 86.94 139 GLY A N 1
ATOM 1038 C CA . GLY A 1 139 ? -16.153 2.819 22.138 1.00 86.94 139 GLY A CA 1
ATOM 1039 C C . GLY A 1 139 ? -15.157 3.844 21.592 1.00 86.94 139 GLY A C 1
ATOM 1040 O O . GLY A 1 139 ? -14.416 4.415 22.385 1.00 86.94 139 GLY A O 1
ATOM 1041 N N . VAL A 1 140 ? -15.139 4.107 20.276 1.00 87.25 140 VAL A N 1
ATOM 1042 C CA . VAL A 1 140 ? -14.298 5.157 19.679 1.00 87.25 140 VAL A CA 1
ATOM 1043 C C . VAL A 1 140 ? -14.573 6.520 20.318 1.00 87.25 140 VAL A C 1
ATOM 1045 O O . VAL A 1 140 ? -13.628 7.236 20.633 1.00 87.25 140 VAL A O 1
ATOM 1048 N N . ASP A 1 141 ? -15.836 6.810 20.649 1.00 84.56 141 ASP A N 1
ATOM 1049 C CA . ASP A 1 141 ? -16.251 8.058 21.306 1.00 84.56 141 ASP A CA 1
ATOM 1050 C C . ASP A 1 141 ? -15.634 8.243 22.712 1.00 84.56 141 ASP A C 1
ATOM 1052 O O . ASP A 1 141 ? -15.705 9.329 23.292 1.00 84.56 141 ASP A O 1
ATOM 1056 N N . LEU A 1 142 ? -15.046 7.188 23.293 1.00 84.50 142 LEU A N 1
ATOM 1057 C CA . LEU A 1 142 ? -14.345 7.250 24.578 1.00 84.50 142 LEU A CA 1
ATOM 1058 C C . LEU A 1 142 ? -12.895 7.739 24.437 1.00 84.50 142 LEU A C 1
ATOM 1060 O O . LEU A 1 142 ? -12.291 8.123 25.443 1.00 84.50 142 LEU A O 1
ATOM 1064 N N . PHE A 1 143 ? -12.328 7.753 23.225 1.00 80.94 143 PHE A N 1
ATOM 1065 C CA . PHE A 1 143 ? -11.007 8.322 22.979 1.00 80.94 143 PHE A CA 1
ATOM 1066 C C . PHE A 1 143 ? -11.096 9.845 22.894 1.00 80.94 143 PHE A C 1
ATOM 1068 O O . PHE A 1 143 ? -11.648 10.417 21.960 1.00 80.94 143 PHE A O 1
ATOM 1075 N N . THR A 1 144 ? -10.475 10.539 23.845 1.00 87.25 144 THR A N 1
ATOM 1076 C CA . THR A 1 144 ? -10.397 12.010 23.830 1.00 87.25 144 THR A CA 1
ATOM 1077 C C . THR A 1 144 ? -9.383 12.551 22.817 1.00 87.25 144 THR A C 1
ATOM 1079 O O . THR A 1 144 ? -9.294 13.761 22.619 1.00 87.25 144 THR A O 1
ATOM 1082 N N . ASN A 1 145 ? -8.615 11.662 22.181 1.00 81.00 145 ASN A N 1
ATOM 1083 C CA . ASN A 1 145 ? -7.533 11.951 21.247 1.00 81.00 145 ASN A CA 1
ATOM 1084 C C . ASN A 1 145 ? -7.685 11.223 19.895 1.00 81.00 145 ASN A C 1
ATOM 1086 O O . ASN A 1 145 ? -6.679 11.002 19.227 1.00 81.00 145 ASN A O 1
ATOM 1090 N N . GLU A 1 146 ? -8.910 10.872 19.480 1.00 85.50 146 GLU A N 1
ATOM 1091 C CA . GLU A 1 146 ? -9.202 10.185 18.204 1.00 85.50 146 GLU A CA 1
ATOM 1092 C C . GLU A 1 146 ? -8.473 10.817 17.008 1.00 85.50 146 GLU A C 1
ATOM 1094 O O . GLU A 1 146 ? -7.695 10.140 16.338 1.00 85.50 146 GLU A O 1
ATOM 1099 N N . THR A 1 147 ? -8.651 12.124 16.785 1.00 88.19 147 THR A N 1
ATOM 1100 C CA . THR A 1 147 ? -8.008 12.830 15.666 1.00 88.19 147 THR A CA 1
ATOM 1101 C C . THR A 1 147 ? -6.487 12.727 15.726 1.00 88.19 147 THR A C 1
ATOM 1103 O O . THR A 1 147 ? -5.856 12.470 14.712 1.00 88.19 147 THR A O 1
ATOM 1106 N N . ALA A 1 148 ? -5.890 12.850 16.915 1.00 83.06 148 ALA A N 1
ATOM 1107 C CA . ALA A 1 148 ? -4.440 12.767 17.066 1.00 83.06 148 ALA A CA 1
ATOM 1108 C C . ALA A 1 148 ? -3.900 11.356 16.775 1.00 83.06 148 ALA A C 1
ATOM 1110 O O . ALA A 1 148 ? -2.809 11.227 16.227 1.00 83.06 148 ALA A O 1
ATOM 1111 N N . ILE A 1 149 ? -4.654 10.306 17.126 1.00 83.12 149 ILE A N 1
ATOM 1112 C CA . ILE A 1 149 ? -4.298 8.919 16.794 1.00 83.12 149 ILE A CA 1
ATOM 1113 C C . ILE A 1 149 ? -4.360 8.716 15.277 1.00 83.12 149 ILE A C 1
ATOM 1115 O O . ILE A 1 149 ? -3.411 8.199 14.693 1.00 83.12 149 ILE A O 1
ATOM 1119 N N . ILE A 1 150 ? -5.450 9.149 14.638 1.00 88.31 150 ILE A N 1
ATOM 1120 C CA . ILE A 1 150 ? -5.637 9.025 13.186 1.00 88.31 150 ILE A CA 1
ATOM 1121 C C . ILE A 1 150 ? -4.538 9.783 12.435 1.00 88.31 150 ILE A C 1
ATOM 1123 O O . ILE A 1 150 ? -3.866 9.195 11.589 1.00 88.31 150 ILE A O 1
ATOM 1127 N N . ASP A 1 151 ? -4.301 11.049 12.784 1.00 86.44 151 ASP A N 1
ATOM 1128 C CA . ASP A 1 151 ? -3.279 11.884 12.148 1.00 86.44 151 ASP A CA 1
ATOM 1129 C C . ASP A 1 151 ? -1.878 11.279 12.304 1.00 86.44 151 ASP A C 1
ATOM 1131 O O . ASP A 1 151 ? -1.091 11.296 11.357 1.00 86.44 151 ASP A O 1
ATOM 1135 N N . ASN A 1 152 ? -1.563 10.705 13.473 1.00 86.81 152 ASN A N 1
ATOM 1136 C CA . ASN A 1 152 ? -0.289 10.026 13.683 1.00 86.81 152 ASN A CA 1
ATOM 1137 C C . ASN A 1 152 ? -0.157 8.783 12.793 1.00 86.81 152 ASN A C 1
ATOM 1139 O O . ASN A 1 152 ? 0.842 8.660 12.096 1.00 86.81 152 ASN A O 1
ATOM 1143 N N . ILE A 1 153 ? -1.170 7.914 12.732 1.00 87.44 153 ILE A N 1
ATOM 1144 C CA . ILE A 1 153 ? -1.149 6.723 11.865 1.00 87.44 153 ILE A CA 1
ATOM 1145 C C . ILE A 1 153 ? -0.957 7.110 10.394 1.00 87.44 153 ILE A C 1
ATOM 1147 O O . ILE A 1 153 ? -0.181 6.478 9.674 1.00 87.44 153 ILE A O 1
ATOM 1151 N N . ILE A 1 154 ? -1.653 8.157 9.946 1.00 87.19 154 ILE A N 1
ATOM 1152 C CA . ILE A 1 154 ? -1.535 8.692 8.587 1.00 87.19 154 ILE A CA 1
ATOM 1153 C C . ILE A 1 154 ? -0.109 9.198 8.341 1.00 87.19 154 ILE A C 1
ATOM 1155 O O . ILE A 1 154 ? 0.473 8.865 7.309 1.00 87.19 154 ILE A O 1
ATOM 1159 N N . ALA A 1 155 ? 0.461 9.970 9.269 1.00 83.81 155 ALA A N 1
ATOM 1160 C CA . ALA A 1 155 ? 1.799 10.540 9.136 1.00 83.81 155 ALA A CA 1
ATOM 1161 C C . ALA A 1 155 ? 2.907 9.474 9.151 1.00 83.81 155 ALA A C 1
ATOM 1163 O O . ALA A 1 155 ? 3.789 9.513 8.293 1.00 83.81 155 ALA A O 1
ATOM 1164 N N . GLU A 1 156 ? 2.846 8.512 10.075 1.00 85.31 156 GLU A N 1
ATOM 1165 C CA . GLU A 1 156 ? 3.817 7.412 10.170 1.00 85.31 156 GLU A CA 1
ATOM 1166 C C . GLU A 1 156 ? 3.776 6.548 8.906 1.00 85.31 156 GLU A C 1
ATOM 1168 O O . GLU A 1 156 ? 4.801 6.330 8.259 1.00 85.31 156 GLU A O 1
ATOM 1173 N N . SER A 1 157 ? 2.576 6.142 8.470 1.00 84.38 157 SER A N 1
ATOM 1174 C CA . SER A 1 157 ? 2.440 5.368 7.237 1.00 84.38 157 SER A CA 1
ATOM 1175 C C . SER A 1 157 ? 2.927 6.141 6.016 1.00 84.38 157 SER A C 1
ATOM 1177 O O . SER A 1 157 ? 3.555 5.550 5.138 1.00 84.38 157 SER A O 1
ATOM 1179 N N . GLN A 1 158 ? 2.675 7.450 5.948 1.00 82.31 158 GLN A N 1
ATOM 1180 C CA . GLN A 1 158 ? 3.207 8.263 4.865 1.00 82.31 158 GLN A CA 1
ATOM 1181 C C . GLN A 1 158 ? 4.734 8.265 4.881 1.00 82.31 158 GLN A C 1
ATOM 1183 O O . GLN A 1 158 ? 5.335 8.016 3.841 1.00 82.31 158 GLN A O 1
ATOM 1188 N N . GLY A 1 159 ? 5.350 8.551 6.032 1.00 78.94 159 GLY A N 1
ATOM 1189 C CA . GLY A 1 159 ? 6.802 8.656 6.174 1.00 78.94 159 GLY A CA 1
ATOM 1190 C C . GLY A 1 159 ? 7.523 7.367 5.797 1.00 78.94 159 GLY A C 1
ATOM 1191 O O . GLY A 1 159 ? 8.534 7.400 5.095 1.00 78.94 159 GLY A O 1
ATOM 1192 N N . GLU A 1 160 ? 6.963 6.232 6.185 1.00 82.44 160 GLU A N 1
ATOM 1193 C CA . GLU A 1 160 ? 7.570 4.931 5.944 1.00 82.44 160 GLU A CA 1
ATOM 1194 C C . GLU A 1 160 ? 7.384 4.467 4.502 1.00 82.44 160 GLU A C 1
ATOM 1196 O O . GLU A 1 160 ? 8.356 4.098 3.843 1.00 82.44 160 GL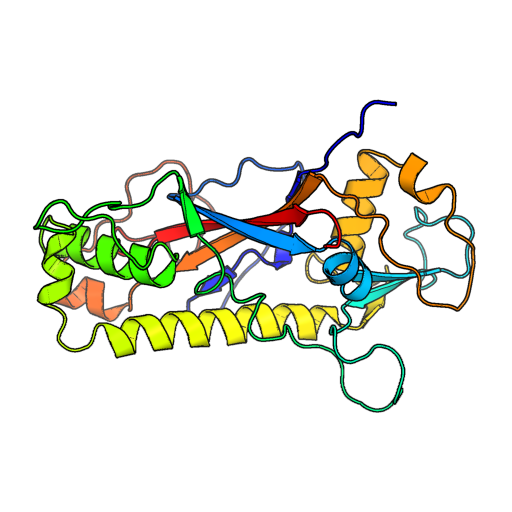U A O 1
ATOM 1201 N N . VAL A 1 161 ? 6.175 4.542 3.934 1.00 79.31 161 VAL A N 1
ATOM 1202 C CA . VAL A 1 161 ? 5.986 4.219 2.507 1.00 79.31 161 VAL A CA 1
ATOM 1203 C C . VAL A 1 161 ? 6.863 5.139 1.652 1.00 79.31 161 VAL A C 1
ATOM 1205 O O . VAL A 1 161 ? 7.556 4.681 0.745 1.00 79.31 161 VAL A O 1
ATOM 1208 N N . GLN A 1 162 ? 6.931 6.422 2.000 1.00 78.62 162 GLN A N 1
ATOM 1209 C CA . GLN A 1 162 ? 7.826 7.387 1.373 1.00 78.62 162 GLN A CA 1
ATOM 1210 C C . GLN A 1 162 ? 9.306 6.977 1.475 1.00 78.62 162 GLN A C 1
ATOM 1212 O O . GLN A 1 162 ? 10.032 7.056 0.482 1.00 78.62 162 GLN A O 1
ATOM 1217 N N . GLY A 1 163 ? 9.755 6.505 2.640 1.00 79.06 163 GLY A N 1
ATOM 1218 C CA . GLY A 1 163 ? 11.117 6.017 2.861 1.00 79.06 163 GLY A CA 1
ATOM 1219 C C . GLY A 1 163 ? 11.495 4.861 1.933 1.00 79.06 163 GLY A C 1
ATOM 1220 O O . GLY A 1 163 ? 12.575 4.874 1.340 1.00 79.06 163 GLY A O 1
ATOM 1221 N N . HIS A 1 164 ? 10.583 3.910 1.719 1.00 81.62 164 HIS A N 1
ATOM 1222 C CA . HIS A 1 164 ? 10.803 2.793 0.796 1.00 81.62 164 HIS A CA 1
ATOM 1223 C C . HIS A 1 164 ? 10.882 3.238 -0.670 1.00 81.62 164 HIS A C 1
ATOM 1225 O O . HIS A 1 164 ? 11.730 2.751 -1.417 1.00 81.62 164 HIS A O 1
ATOM 1231 N N . PHE A 1 165 ? 10.055 4.200 -1.087 1.00 80.31 165 PHE A N 1
ATOM 1232 C CA . PHE A 1 165 ? 10.129 4.764 -2.439 1.00 80.31 165 PHE A CA 1
ATOM 1233 C C . PHE A 1 165 ? 11.439 5.536 -2.661 1.00 80.31 165 PHE A C 1
ATOM 1235 O O . PHE A 1 165 ? 12.041 5.414 -3.727 1.00 80.31 165 PHE A O 1
ATOM 1242 N N . ILE A 1 166 ? 11.919 6.273 -1.651 1.00 79.44 166 ILE A N 1
ATOM 1243 C CA . ILE A 1 166 ? 13.231 6.938 -1.688 1.00 79.44 166 ILE A CA 1
ATOM 1244 C C . ILE A 1 166 ? 14.356 5.903 -1.802 1.00 79.44 166 ILE A C 1
ATOM 1246 O O . ILE A 1 166 ? 15.249 6.058 -2.635 1.00 79.44 166 ILE A O 1
ATOM 1250 N N . ALA A 1 167 ? 14.314 4.837 -0.999 1.00 82.19 167 ALA A N 1
ATOM 1251 C CA . ALA A 1 167 ? 15.324 3.780 -1.031 1.00 82.19 167 ALA A CA 1
ATOM 1252 C C . ALA A 1 167 ? 15.379 3.060 -2.392 1.00 82.19 167 ALA A C 1
ATOM 1254 O O . ALA A 1 167 ? 16.447 2.626 -2.820 1.00 82.19 167 ALA A O 1
ATOM 1255 N N . ALA A 1 168 ? 14.241 2.983 -3.086 1.00 84.00 168 ALA A N 1
ATOM 1256 C CA . ALA A 1 168 ? 14.099 2.378 -4.406 1.00 84.00 168 ALA A CA 1
ATO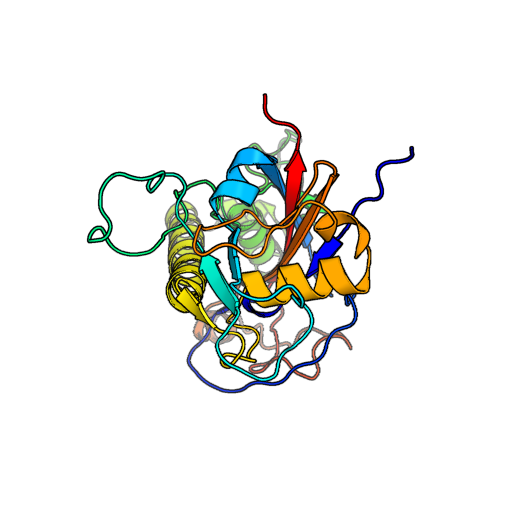M 1257 C C . ALA A 1 168 ? 14.342 3.351 -5.579 1.00 84.00 168 ALA A C 1
ATOM 1259 O O . ALA A 1 168 ? 14.208 2.956 -6.737 1.00 84.00 168 ALA A O 1
ATOM 1260 N N . ALA A 1 169 ? 14.658 4.625 -5.320 1.00 83.38 169 ALA A N 1
ATOM 1261 C CA . ALA A 1 169 ? 14.524 5.681 -6.326 1.00 83.38 169 ALA A CA 1
ATOM 1262 C C . ALA A 1 169 ? 15.422 5.506 -7.564 1.00 83.38 169 ALA A C 1
ATOM 1264 O O . ALA A 1 169 ? 15.035 5.885 -8.672 1.00 83.38 169 ALA A O 1
ATOM 1265 N N . SER A 1 170 ? 16.609 4.921 -7.393 1.00 87.38 170 SER A N 1
ATOM 1266 C CA . SER A 1 170 ? 17.494 4.536 -8.493 1.00 87.38 170 SER A CA 1
ATOM 1267 C C . SER A 1 170 ? 18.307 3.314 -8.101 1.00 87.38 170 SER A C 1
ATOM 1269 O O . SER A 1 170 ? 19.176 3.394 -7.236 1.00 87.38 170 SER A O 1
ATOM 1271 N N . MET A 1 171 ? 18.055 2.204 -8.777 1.00 86.06 171 MET A N 1
ATOM 1272 C CA . MET A 1 171 ? 18.704 0.921 -8.535 1.00 86.06 171 MET A CA 1
ATOM 1273 C C . MET A 1 171 ? 19.122 0.273 -9.856 1.00 86.06 171 MET A C 1
ATOM 1275 O O . MET A 1 171 ? 18.808 0.749 -10.946 1.00 86.06 171 MET A O 1
ATOM 1279 N N . THR A 1 172 ? 19.850 -0.827 -9.764 1.00 87.19 172 THR A N 1
ATOM 1280 C CA . THR A 1 172 ? 20.328 -1.638 -10.886 1.00 87.19 172 THR A CA 1
ATOM 1281 C C . THR A 1 172 ? 19.933 -3.095 -10.669 1.00 87.19 172 THR A C 1
ATOM 1283 O O . THR A 1 172 ? 19.429 -3.463 -9.611 1.00 87.19 172 THR A O 1
ATOM 1286 N N . ASN A 1 173 ? 20.141 -3.972 -11.644 1.00 82.50 173 ASN A N 1
ATOM 1287 C CA . ASN A 1 173 ? 19.929 -5.411 -11.433 1.00 82.50 173 ASN A CA 1
ATOM 1288 C C . ASN A 1 173 ? 20.968 -6.056 -10.492 1.00 82.50 173 ASN A C 1
ATOM 1290 O O . ASN A 1 173 ? 20.702 -7.148 -9.988 1.00 82.50 173 ASN A O 1
ATOM 1294 N N . ALA A 1 174 ? 22.088 -5.380 -10.196 1.00 82.19 174 ALA A N 1
ATOM 1295 C CA . ALA A 1 174 ? 22.991 -5.770 -9.113 1.00 82.19 174 ALA A CA 1
ATOM 1296 C C . ALA A 1 174 ? 22.322 -5.622 -7.732 1.00 82.19 174 ALA A C 1
ATOM 1298 O O . ALA A 1 174 ? 22.643 -6.369 -6.807 1.00 82.19 174 ALA A O 1
ATOM 1299 N N . ASP A 1 175 ? 21.345 -4.717 -7.611 1.00 81.62 175 ASP A N 1
ATOM 1300 C CA . ASP A 1 175 ? 20.491 -4.563 -6.435 1.00 81.62 175 ASP A CA 1
ATOM 1301 C C . ASP A 1 175 ? 19.382 -5.620 -6.474 1.00 81.62 175 ASP A C 1
ATOM 1303 O O . ASP A 1 175 ? 18.253 -5.386 -6.915 1.00 81.62 175 ASP A O 1
ATOM 1307 N N . ASN A 1 176 ? 19.743 -6.834 -6.060 1.00 77.69 176 ASN A N 1
ATOM 1308 C CA . ASN A 1 176 ? 18.894 -8.016 -6.170 1.00 77.69 176 ASN A CA 1
ATOM 1309 C C . ASN A 1 176 ? 17.902 -8.205 -5.012 1.00 77.69 176 ASN A C 1
ATOM 1311 O O . ASN A 1 176 ? 17.209 -9.222 -5.001 1.00 77.69 176 ASN A O 1
ATOM 1315 N N . THR A 1 177 ? 17.820 -7.240 -4.094 1.00 81.38 177 THR A N 1
ATOM 1316 C CA . THR A 1 177 ? 16.919 -7.257 -2.936 1.00 81.38 177 THR A CA 1
ATOM 1317 C C . THR A 1 177 ? 15.508 -6.810 -3.311 1.00 81.38 177 THR A C 1
ATOM 1319 O O . THR A 1 177 ? 15.285 -6.155 -4.332 1.00 81.38 177 THR A O 1
ATOM 1322 N N . SER A 1 178 ? 14.544 -7.101 -2.437 1.00 79.38 178 SER A N 1
ATOM 1323 C CA . SER A 1 178 ? 13.155 -6.672 -2.612 1.00 79.38 178 SER A CA 1
ATOM 1324 C C . SER A 1 178 ? 12.982 -5.148 -2.679 1.00 79.38 178 SER A C 1
ATOM 1326 O O . SER A 1 178 ? 12.010 -4.695 -3.277 1.00 79.38 178 SER A O 1
ATOM 1328 N N . ILE A 1 179 ? 13.914 -4.354 -2.125 1.00 83.38 179 ILE A N 1
ATOM 1329 C CA . ILE A 1 179 ? 13.872 -2.875 -2.137 1.00 83.38 179 ILE A CA 1
ATOM 1330 C C . ILE A 1 179 ? 13.805 -2.331 -3.571 1.00 83.38 179 ILE A C 1
ATOM 1332 O O . ILE A 1 179 ? 13.247 -1.261 -3.795 1.00 83.38 179 ILE A O 1
ATOM 1336 N N . ASN A 1 180 ? 14.299 -3.080 -4.560 1.00 85.75 180 ASN A N 1
ATOM 1337 C CA . ASN A 1 180 ? 14.200 -2.717 -5.967 1.00 85.75 180 ASN A CA 1
ATOM 1338 C C . ASN A 1 180 ? 12.784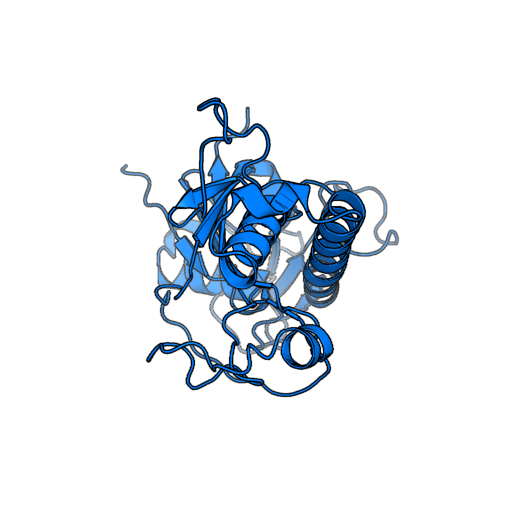 -2.946 -6.523 1.00 85.75 180 ASN A C 1
ATOM 1340 O O . ASN A 1 180 ? 12.522 -3.883 -7.280 1.00 85.75 180 ASN A O 1
ATOM 1344 N N . LEU A 1 181 ? 11.859 -2.060 -6.142 1.00 87.75 181 LEU A N 1
ATOM 1345 C CA . LEU A 1 181 ? 10.427 -2.170 -6.436 1.00 87.75 181 LEU A CA 1
ATOM 1346 C C . LEU A 1 181 ? 10.148 -2.352 -7.932 1.00 87.75 181 LEU A C 1
ATOM 1348 O O . LEU A 1 181 ? 9.397 -3.245 -8.321 1.00 87.75 181 LEU A O 1
ATOM 1352 N N . THR A 1 182 ? 10.772 -1.537 -8.785 1.00 90.00 182 THR A N 1
ATOM 1353 C CA . THR A 1 182 ? 10.560 -1.604 -10.237 1.00 90.00 182 THR A CA 1
ATOM 1354 C C . THR A 1 182 ? 11.084 -2.918 -10.820 1.00 90.00 182 THR A C 1
ATOM 1356 O O . THR A 1 182 ? 10.411 -3.506 -11.668 1.00 90.00 182 THR A O 1
ATOM 1359 N N . ARG A 1 183 ? 12.228 -3.433 -10.348 1.00 88.56 183 ARG A N 1
ATOM 1360 C CA . ARG A 1 183 ? 12.719 -4.760 -10.751 1.00 88.56 183 ARG A CA 1
ATOM 1361 C C . ARG A 1 183 ? 11.736 -5.857 -10.367 1.00 88.56 183 ARG A C 1
ATOM 1363 O O . ARG A 1 183 ? 11.453 -6.721 -11.191 1.00 88.56 183 ARG A O 1
ATOM 1370 N N . GLU A 1 184 ? 11.200 -5.828 -9.149 1.00 88.31 184 GLU A N 1
ATOM 1371 C CA . GLU A 1 184 ? 10.244 -6.846 -8.704 1.00 88.31 184 GLU A CA 1
ATOM 1372 C C . GLU A 1 184 ? 8.925 -6.796 -9.488 1.00 88.31 184 GLU A C 1
ATOM 1374 O O . GLU A 1 184 ? 8.371 -7.851 -9.802 1.00 88.31 184 GLU A O 1
ATOM 1379 N N . LEU A 1 185 ? 8.459 -5.606 -9.890 1.00 88.56 185 LEU A N 1
ATOM 1380 C CA . LEU A 1 185 ? 7.337 -5.481 -10.828 1.00 88.56 185 LEU A CA 1
ATOM 1381 C C . LEU A 1 185 ? 7.682 -6.094 -12.185 1.00 88.56 185 LEU A C 1
ATOM 1383 O O . LEU A 1 185 ? 6.922 -6.910 -12.699 1.00 88.56 185 LEU A O 1
ATOM 1387 N N . ILE A 1 186 ? 8.830 -5.728 -12.761 1.00 88.44 186 ILE A N 1
ATOM 1388 C CA . ILE A 1 186 ? 9.256 -6.221 -14.075 1.00 88.44 186 ILE A CA 1
ATOM 1389 C C . ILE A 1 186 ? 9.381 -7.741 -14.074 1.00 88.44 186 ILE A C 1
ATOM 1391 O O . ILE A 1 186 ? 8.835 -8.371 -14.975 1.00 88.44 186 ILE A O 1
ATOM 1395 N N . LYS A 1 187 ? 10.007 -8.334 -13.052 1.00 86.56 187 LYS A N 1
ATOM 1396 C CA . LYS A 1 187 ? 10.118 -9.792 -12.899 1.00 86.56 187 LYS A CA 1
ATOM 1397 C C . LYS A 1 187 ? 8.743 -10.458 -12.894 1.00 86.56 187 LYS A C 1
ATOM 1399 O O . LYS A 1 187 ? 8.507 -11.362 -13.685 1.00 86.56 187 LYS A O 1
ATOM 1404 N N . GLN A 1 188 ? 7.799 -9.953 -12.096 1.00 86.44 188 GLN A N 1
ATOM 1405 C CA . GLN A 1 188 ? 6.440 -10.505 -12.044 1.00 86.44 188 GLN A CA 1
ATOM 1406 C C . GLN A 1 188 ? 5.694 -10.387 -13.382 1.00 86.44 188 GLN A C 1
ATOM 1408 O O . GLN A 1 188 ? 4.989 -11.320 -13.775 1.00 86.44 188 GLN A O 1
ATOM 1413 N N . ILE A 1 189 ? 5.848 -9.270 -14.107 1.00 86.81 189 ILE A N 1
ATOM 1414 C CA . ILE A 1 189 ? 5.276 -9.138 -15.456 1.00 86.81 189 ILE A CA 1
ATOM 1415 C C . ILE A 1 189 ? 5.946 -10.120 -16.409 1.00 86.81 189 ILE A C 1
ATOM 1417 O O . ILE A 1 189 ? 5.250 -10.771 -17.179 1.00 86.81 189 ILE A O 1
ATOM 1421 N N . PHE A 1 190 ? 7.271 -10.228 -16.374 1.00 83.94 190 PHE A N 1
ATOM 1422 C CA . PHE A 1 190 ? 8.028 -11.064 -17.296 1.00 83.94 190 PHE A CA 1
ATOM 1423 C C . PHE A 1 190 ? 7.690 -12.546 -17.107 1.00 83.94 190 PHE A C 1
ATOM 1425 O O . PHE A 1 190 ? 7.446 -13.248 -18.085 1.00 83.94 190 PHE A O 1
ATOM 1432 N N . ASP A 1 191 ? 7.573 -12.991 -15.857 1.00 83.50 191 ASP A N 1
ATOM 1433 C CA . ASP A 1 191 ? 7.232 -14.372 -15.513 1.00 83.50 191 ASP A CA 1
ATOM 1434 C C . ASP A 1 191 ? 5.780 -14.731 -15.873 1.00 83.50 191 ASP A C 1
ATOM 1436 O O . ASP A 1 191 ? 5.483 -15.886 -16.181 1.00 83.50 191 ASP A O 1
ATOM 1440 N N . THR A 1 192 ? 4.862 -13.755 -15.855 1.00 82.94 192 THR A N 1
ATOM 1441 C CA . THR A 1 192 ? 3.423 -14.011 -16.060 1.00 82.94 192 THR A CA 1
ATOM 1442 C C . THR A 1 192 ? 2.951 -13.700 -17.486 1.00 82.94 192 THR A C 1
ATOM 1444 O O . THR A 1 192 ? 2.145 -14.435 -18.055 1.00 82.94 192 THR A O 1
ATOM 1447 N N . TYR A 1 193 ? 3.429 -12.602 -18.071 1.00 86.19 193 TYR A N 1
ATOM 1448 C CA . TYR A 1 193 ? 2.989 -12.043 -19.353 1.00 86.19 193 TYR A CA 1
ATOM 1449 C C . TYR A 1 193 ? 4.157 -11.377 -20.113 1.00 86.19 193 TYR A C 1
ATOM 1451 O O . TYR A 1 193 ? 4.130 -10.165 -20.365 1.00 86.19 193 TYR A O 1
ATOM 1459 N N . PRO A 1 194 ? 5.173 -12.153 -20.539 1.00 87.19 194 PRO A N 1
ATOM 1460 C CA . PRO A 1 194 ? 6.378 -11.623 -21.183 1.00 87.19 194 PRO A CA 1
ATOM 1461 C C . PRO A 1 194 ? 6.084 -10.850 -22.477 1.00 87.19 194 PRO A C 1
ATOM 1463 O O . PRO A 1 194 ? 6.840 -9.958 -22.855 1.00 87.19 194 PRO A O 1
ATOM 1466 N N . GLN A 1 195 ? 4.954 -11.118 -23.142 1.00 89.06 195 GLN A N 1
ATOM 1467 C CA . GLN A 1 195 ? 4.545 -10.397 -24.349 1.00 89.06 195 GLN A CA 1
ATOM 1468 C C . GLN A 1 195 ? 4.344 -8.888 -24.134 1.00 89.06 195 GLN A C 1
ATOM 1470 O O . GLN A 1 195 ? 4.400 -8.133 -25.098 1.00 89.06 195 GLN A O 1
ATOM 1475 N N . ARG A 1 196 ? 4.146 -8.428 -22.890 1.00 89.69 196 ARG A N 1
ATOM 1476 C CA . ARG A 1 196 ? 4.030 -6.995 -22.572 1.00 89.69 196 ARG A CA 1
ATOM 1477 C C . ARG A 1 196 ? 5.335 -6.215 -22.781 1.00 89.69 196 ARG A C 1
ATOM 1479 O O . ARG A 1 196 ? 5.309 -4.989 -22.788 1.00 89.69 196 ARG A O 1
ATOM 1486 N N . PHE A 1 197 ? 6.452 -6.913 -22.980 1.00 87.50 197 PHE A N 1
ATOM 1487 C CA . PHE A 1 197 ? 7.754 -6.320 -23.279 1.00 87.50 197 PHE A CA 1
ATOM 1488 C C . PHE A 1 197 ? 8.112 -6.334 -24.776 1.00 87.50 197 PHE A C 1
ATOM 1490 O O . PHE A 1 197 ? 9.213 -5.930 -25.126 1.00 87.50 197 PHE A O 1
ATOM 1497 N N . GLN A 1 198 ? 7.209 -6.757 -25.675 1.00 84.81 198 GLN A N 1
ATOM 1498 C CA . GLN A 1 198 ? 7.498 -6.837 -27.121 1.00 84.81 198 GLN A CA 1
ATOM 1499 C C . GLN A 1 198 ? 7.816 -5.483 -27.772 1.00 84.81 198 GLN A C 1
ATOM 1501 O O . GLN A 1 198 ? 8.575 -5.442 -28.735 1.00 84.81 198 GLN A O 1
ATOM 1506 N N . ASP A 1 199 ? 7.262 -4.394 -27.234 1.00 80.19 199 ASP A N 1
ATOM 1507 C CA . ASP A 1 199 ? 7.473 -3.030 -27.735 1.00 80.19 199 ASP A CA 1
ATOM 1508 C C . ASP A 1 199 ? 8.574 -2.273 -26.968 1.00 80.19 199 ASP A C 1
ATOM 1510 O O . ASP A 1 199 ? 8.743 -1.065 -27.149 1.00 80.19 199 ASP A O 1
ATOM 1514 N N . VAL A 1 200 ? 9.303 -2.950 -26.074 1.00 80.94 200 VAL A N 1
ATOM 1515 C CA . VAL A 1 200 ? 10.419 -2.330 -25.356 1.00 80.94 200 VAL A CA 1
ATOM 1516 C C . VAL A 1 200 ? 11.639 -2.293 -26.259 1.00 80.94 200 VAL A C 1
ATOM 1518 O O . VAL A 1 200 ? 11.988 -3.271 -26.910 1.00 80.94 200 VAL A O 1
ATOM 1521 N N . SER A 1 201 ? 12.285 -1.134 -26.292 1.00 79.75 201 SER A N 1
ATOM 1522 C CA . SER A 1 201 ? 13.483 -0.907 -27.094 1.00 79.75 201 SER A CA 1
ATOM 1523 C C . SER A 1 201 ? 14.728 -0.892 -26.212 1.00 79.75 201 SER A C 1
ATOM 1525 O O . SER A 1 201 ? 14.672 -0.384 -25.090 1.00 79.75 201 SER A O 1
ATOM 1527 N N . ALA A 1 202 ? 15.855 -1.392 -26.721 1.00 83.06 202 ALA A N 1
ATOM 1528 C CA . ALA A 1 202 ? 17.162 -1.106 -26.141 1.00 83.06 202 ALA A CA 1
ATOM 1529 C C . ALA A 1 202 ? 17.458 0.389 -26.343 1.00 83.06 202 ALA A C 1
ATOM 1531 O O . ALA A 1 202 ? 17.675 0.864 -27.462 1.00 83.06 202 ALA A O 1
ATOM 1532 N N . THR A 1 203 ? 17.375 1.169 -25.268 1.00 83.69 203 THR A N 1
ATOM 1533 C CA . THR A 1 203 ? 17.542 2.620 -25.310 1.00 83.69 203 THR A CA 1
ATOM 1534 C C . THR A 1 203 ? 18.067 3.163 -23.992 1.00 83.69 203 THR A C 1
ATOM 1536 O O . THR A 1 203 ? 17.681 2.751 -22.901 1.00 83.69 203 THR A O 1
ATOM 1539 N N . TYR A 1 204 ? 18.897 4.199 -24.096 1.00 81.19 204 TYR A N 1
ATOM 1540 C CA . TYR A 1 204 ? 19.369 4.958 -22.942 1.00 81.19 204 TYR A CA 1
ATOM 1541 C C . TYR A 1 204 ? 18.300 5.887 -22.339 1.00 81.19 204 TYR A C 1
ATOM 1543 O O . TYR A 1 204 ? 18.598 6.639 -21.415 1.00 81.19 204 TYR A O 1
ATOM 1551 N N . LEU A 1 205 ? 17.073 5.867 -22.867 1.00 87.06 205 LEU A N 1
ATOM 1552 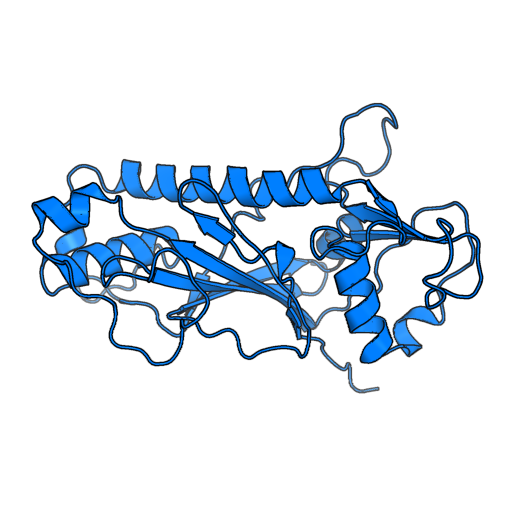C CA . LEU A 1 205 ? 15.942 6.629 -22.345 1.00 87.06 205 LEU A CA 1
ATOM 1553 C C . LEU A 1 205 ? 15.119 5.797 -21.358 1.00 87.06 205 LEU A C 1
ATOM 1555 O O . LEU A 1 205 ? 14.933 4.595 -21.534 1.00 87.06 205 LEU A O 1
ATOM 1559 N N . GLU A 1 206 ? 14.572 6.461 -20.341 1.00 88.88 206 GLU A N 1
ATOM 1560 C CA . GLU A 1 206 ? 13.646 5.832 -19.402 1.00 88.88 206 GLU A CA 1
ATOM 1561 C C . GLU A 1 206 ? 12.348 5.409 -20.094 1.00 88.88 206 GLU A C 1
ATOM 1563 O O . GLU A 1 206 ? 11.668 6.196 -20.759 1.00 88.88 206 GLU A O 1
ATOM 1568 N N . GLN A 1 207 ? 11.970 4.160 -19.867 1.00 91.12 207 GLN A N 1
ATOM 1569 C CA . GLN A 1 207 ? 10.755 3.533 -20.355 1.00 91.12 207 GLN A CA 1
ATOM 1570 C C . GLN A 1 207 ? 9.852 3.186 -19.170 1.00 91.12 207 GLN A C 1
ATOM 1572 O O . GLN A 1 207 ? 10.310 2.889 -18.069 1.00 91.12 207 GLN A O 1
ATOM 1577 N N . SER A 1 208 ? 8.539 3.256 -19.374 1.00 91.75 208 SER A N 1
ATOM 1578 C CA . SER A 1 208 ? 7.572 2.865 -18.346 1.00 91.75 208 SER A CA 1
ATOM 1579 C C . SER A 1 208 ? 7.446 1.358 -18.251 1.00 91.75 208 SER A C 1
ATOM 1581 O O . SER A 1 208 ? 7.303 0.698 -19.280 1.00 91.75 208 SER A O 1
ATOM 1583 N N . VAL A 1 209 ? 7.356 0.842 -17.024 1.00 90.94 209 VAL A N 1
ATOM 1584 C CA . VAL A 1 209 ? 6.926 -0.542 -16.790 1.00 90.94 209 VAL A CA 1
ATOM 1585 C C . VAL A 1 209 ? 5.567 -0.767 -17.487 1.00 90.94 209 VAL A C 1
ATOM 1587 O O . VAL A 1 209 ? 4.687 0.102 -17.380 1.00 90.94 209 VAL A O 1
ATOM 1590 N N . PRO A 1 210 ? 5.369 -1.874 -18.234 1.00 92.81 210 PRO A N 1
ATOM 1591 C CA . PRO A 1 210 ? 4.172 -2.097 -19.049 1.00 92.81 210 PRO A CA 1
ATOM 1592 C C . PRO A 1 210 ? 2.976 -2.578 -18.203 1.00 92.81 210 PRO A C 1
ATOM 1594 O O . PRO A 1 210 ? 2.468 -3.691 -18.344 1.00 92.81 210 PRO A O 1
ATOM 1597 N N . ILE A 1 211 ? 2.539 -1.710 -17.291 1.00 91.06 211 ILE A N 1
ATOM 1598 C CA . ILE A 1 211 ? 1.350 -1.886 -16.455 1.00 91.06 211 ILE A CA 1
ATOM 1599 C C . ILE A 1 211 ? 0.110 -1.422 -17.224 1.00 91.06 211 ILE A C 1
ATOM 1601 O O . ILE A 1 211 ? 0.100 -0.354 -17.848 1.00 91.06 211 ILE A O 1
ATOM 1605 N N . GLU A 1 212 ? -0.950 -2.221 -17.154 1.00 92.38 212 GLU A N 1
ATOM 1606 C CA . GLU A 1 212 ? -2.204 -2.019 -17.869 1.00 92.38 212 GLU A CA 1
ATOM 1607 C C . GLU A 1 212 ? -3.378 -1.785 -16.909 1.00 92.38 212 GLU A C 1
ATOM 1609 O O . GLU A 1 212 ? -3.329 -2.081 -15.717 1.00 92.38 212 GLU A O 1
ATOM 1614 N N . THR A 1 213 ? -4.467 -1.226 -17.436 1.00 92.69 213 THR A N 1
ATOM 1615 C CA . THR A 1 213 ? -5.720 -1.101 -16.686 1.00 92.69 213 THR A CA 1
ATOM 1616 C C . THR A 1 213 ? -6.244 -2.485 -16.307 1.00 92.69 213 THR A C 1
ATOM 1618 O O . THR A 1 213 ? -6.318 -3.368 -17.156 1.00 92.69 213 THR A O 1
ATOM 1621 N N . GLY A 1 214 ? -6.657 -2.645 -15.051 1.00 89.75 214 GLY A N 1
ATOM 1622 C CA . GLY A 1 214 ? -7.097 -3.914 -14.477 1.00 89.75 214 GLY A CA 1
ATOM 1623 C C . GLY A 1 214 ? -6.010 -4.638 -13.686 1.00 89.75 214 GLY A C 1
ATOM 1624 O O . GLY A 1 214 ? -6.351 -5.488 -12.861 1.00 89.75 214 GLY A O 1
ATOM 1625 N N . ASP A 1 215 ? -4.736 -4.276 -13.865 1.00 89.88 215 ASP A N 1
ATOM 1626 C CA . ASP A 1 215 ? -3.671 -4.734 -12.977 1.00 89.88 215 ASP A CA 1
ATOM 1627 C C . ASP A 1 215 ? -3.854 -4.170 -11.564 1.00 89.88 215 ASP A C 1
ATOM 1629 O O . ASP A 1 215 ? -4.582 -3.201 -11.334 1.00 89.88 215 ASP A O 1
ATOM 1633 N N . SER A 1 216 ? -3.164 -4.755 -10.592 1.00 88.44 216 SER A N 1
ATOM 1634 C CA . SER A 1 216 ? -3.113 -4.195 -9.247 1.00 88.44 216 SER A CA 1
ATOM 1635 C C . SER A 1 216 ? -1.783 -4.417 -8.561 1.00 88.44 216 SER A C 1
ATOM 1637 O O . SER A 1 216 ? -1.129 -5.421 -8.805 1.00 88.44 216 SER A O 1
ATOM 1639 N N . ILE A 1 217 ? -1.407 -3.493 -7.683 1.00 86.69 217 ILE A N 1
ATOM 1640 C CA . ILE A 1 217 ? -0.221 -3.579 -6.832 1.00 86.69 217 ILE A CA 1
ATOM 1641 C C . ILE A 1 217 ? -0.686 -3.786 -5.398 1.00 86.69 217 ILE A C 1
ATOM 1643 O O . ILE A 1 217 ? -1.469 -2.985 -4.897 1.00 86.69 217 ILE A O 1
ATOM 1647 N N . SER A 1 218 ? -0.230 -4.856 -4.752 1.00 86.00 218 SER A N 1
ATOM 1648 C CA . SER A 1 218 ? -0.658 -5.220 -3.402 1.00 86.00 218 SER A CA 1
ATOM 1649 C C . SER A 1 218 ? 0.517 -5.378 -2.447 1.00 86.00 218 SER A C 1
ATOM 1651 O O . SER A 1 218 ? 1.577 -5.865 -2.834 1.00 86.00 218 SER A O 1
ATOM 1653 N N . PHE A 1 219 ? 0.324 -4.983 -1.197 1.00 83.56 219 PHE A N 1
ATOM 1654 C CA . PHE A 1 219 ? 1.293 -5.146 -0.113 1.00 83.56 219 PHE A CA 1
ATOM 1655 C C . PHE A 1 219 ? 0.574 -5.137 1.235 1.00 83.56 219 PHE A C 1
ATOM 1657 O O . PHE A 1 219 ? -0.635 -4.920 1.304 1.00 83.56 219 PHE A O 1
ATOM 1664 N N . ARG A 1 220 ? 1.304 -5.417 2.310 1.00 86.75 220 ARG A N 1
ATOM 1665 C CA . ARG A 1 220 ? 0.757 -5.519 3.664 1.00 86.75 220 ARG A CA 1
ATOM 1666 C C . ARG A 1 220 ? 1.210 -4.343 4.523 1.00 86.75 220 ARG A C 1
ATOM 1668 O O . ARG A 1 220 ? 2.356 -3.935 4.429 1.00 86.75 220 ARG A O 1
ATOM 1675 N N . ILE A 1 221 ? 0.338 -3.842 5.387 1.00 85.44 221 ILE A N 1
ATOM 1676 C CA . ILE A 1 221 ? 0.685 -2.888 6.444 1.00 85.44 221 ILE A CA 1
ATOM 1677 C C . ILE A 1 221 ? 0.236 -3.462 7.773 1.00 85.44 221 ILE A C 1
ATOM 1679 O O . ILE A 1 221 ? -0.908 -3.895 7.904 1.00 85.44 221 ILE A O 1
ATOM 1683 N N . ILE A 1 222 ? 1.118 -3.432 8.763 1.00 87.62 222 ILE A N 1
ATOM 1684 C CA . ILE A 1 222 ? 0.801 -3.814 10.135 1.00 87.62 222 ILE A CA 1
ATOM 1685 C C . ILE A 1 222 ? 0.775 -2.558 10.997 1.00 87.62 222 ILE A C 1
ATOM 1687 O O . ILE A 1 222 ? 1.799 -1.908 11.193 1.00 87.62 222 ILE A O 1
ATOM 1691 N N . VAL A 1 223 ? -0.401 -2.226 11.530 1.00 86.75 223 VAL A N 1
ATOM 1692 C CA . VAL A 1 223 ? -0.551 -1.167 12.529 1.00 86.75 223 VAL A CA 1
ATOM 1693 C C . VAL A 1 223 ? -0.432 -1.809 13.900 1.00 86.75 223 VAL A C 1
ATOM 1695 O O . VAL A 1 223 ? -1.258 -2.652 14.261 1.00 86.75 223 VAL A O 1
ATOM 1698 N N . ARG A 1 224 ? 0.613 -1.433 14.639 1.00 84.69 224 ARG A N 1
ATOM 1699 C CA . ARG A 1 224 ? 0.876 -1.958 15.977 1.00 84.69 224 ARG A CA 1
ATOM 1700 C C . ARG A 1 224 ? 0.421 -0.988 17.051 1.00 84.69 224 ARG A C 1
ATOM 1702 O O . ARG A 1 224 ? 0.594 0.223 16.914 1.00 84.69 224 ARG A O 1
ATOM 1709 N N . ALA A 1 225 ? -0.133 -1.527 18.128 1.00 78.25 225 ALA A N 1
ATOM 1710 C CA . ALA A 1 225 ? -0.371 -0.735 19.322 1.00 78.25 225 ALA A CA 1
ATOM 1711 C C . ALA A 1 225 ? 0.949 -0.430 20.035 1.00 78.25 225 ALA A C 1
ATOM 1713 O O . ALA A 1 225 ? 1.924 -1.178 19.929 1.00 78.25 225 ALA A O 1
ATOM 1714 N N . ASP A 1 226 ? 0.971 0.672 20.782 1.00 73.25 226 ASP A N 1
ATOM 1715 C CA . ASP A 1 226 ? 2.127 1.007 21.607 1.00 73.25 226 ASP A CA 1
ATOM 1716 C C . ASP A 1 226 ? 2.387 -0.111 22.634 1.00 73.25 226 ASP A C 1
ATOM 1718 O O . ASP A 1 226 ? 1.452 -0.671 23.218 1.00 73.25 226 ASP A O 1
ATOM 1722 N N . GLY A 1 227 ? 3.662 -0.442 22.856 1.00 64.31 227 GLY A N 1
ATOM 1723 C CA . GLY A 1 227 ? 4.058 -1.536 23.745 1.00 64.31 227 GLY A CA 1
ATOM 1724 C C . GLY A 1 227 ? 3.530 -1.378 25.176 1.00 64.31 227 GLY A C 1
ATOM 1725 O O . GLY A 1 227 ? 3.203 -2.377 25.823 1.00 64.31 227 GLY A O 1
ATOM 1726 N N . ASP A 1 228 ? 3.358 -0.141 25.647 1.00 66.88 228 ASP A N 1
ATOM 1727 C CA . ASP A 1 228 ? 2.827 0.149 26.976 1.00 66.88 228 ASP A CA 1
ATOM 1728 C C . ASP A 1 228 ? 1.295 0.016 27.037 1.00 66.88 228 ASP A C 1
ATOM 1730 O O . ASP A 1 228 ? 0.741 -0.232 28.112 1.00 66.88 228 ASP A O 1
ATOM 1734 N N . GLN A 1 229 ? 0.573 0.093 25.910 1.00 61.75 229 GLN A N 1
ATOM 1735 C CA . GLN A 1 229 ? -0.884 -0.108 25.905 1.00 61.75 229 GLN A CA 1
ATOM 1736 C C . GLN A 1 229 ? -1.263 -1.533 26.313 1.00 61.75 229 GLN A C 1
ATOM 1738 O O . GLN A 1 229 ? -2.230 -1.722 27.057 1.00 61.75 229 GLN A O 1
ATOM 1743 N N . ALA A 1 230 ? -0.483 -2.536 25.908 1.00 60.53 230 ALA A N 1
ATOM 1744 C CA . ALA A 1 230 ? -0.681 -3.913 26.358 1.00 60.53 230 ALA A CA 1
ATOM 1745 C C . ALA A 1 230 ? -0.464 -4.059 27.880 1.00 60.53 230 ALA A C 1
ATOM 1747 O O . ALA A 1 230 ? -1.159 -4.841 28.535 1.00 60.53 230 ALA A O 1
ATOM 1748 N N . LEU A 1 231 ? 0.449 -3.267 28.463 1.00 61.03 231 LEU A N 1
ATOM 1749 C CA . LEU A 1 231 ? 0.720 -3.253 29.906 1.00 61.03 231 LEU A CA 1
ATOM 1750 C C . LEU A 1 231 ? -0.421 -2.606 30.700 1.00 61.03 231 LEU A C 1
ATOM 1752 O O . LEU A 1 231 ? -0.817 -3.126 31.741 1.00 61.03 231 LEU A O 1
ATOM 1756 N N . VAL A 1 232 ? -0.966 -1.491 30.205 1.00 58.31 232 VAL A N 1
ATOM 1757 C CA . VAL A 1 232 ? -2.037 -0.737 30.879 1.00 58.31 232 VAL A CA 1
ATOM 1758 C C . VAL A 1 232 ? -3.381 -1.463 30.804 1.00 58.31 232 VAL A C 1
ATOM 1760 O O . VAL A 1 232 ? -4.160 -1.435 31.755 1.00 58.31 232 VAL A O 1
ATOM 1763 N N . THR A 1 233 ? -3.658 -2.128 29.685 1.00 64.31 233 THR A N 1
ATOM 1764 C CA . THR A 1 233 ? -4.951 -2.785 29.434 1.00 64.31 233 THR A CA 1
ATOM 1765 C C . THR A 1 233 ? -4.991 -4.224 29.948 1.00 64.31 233 THR A C 1
ATOM 1767 O O . THR A 1 233 ? -6.065 -4.811 30.063 1.00 64.31 233 THR A O 1
ATOM 1770 N N . GLY A 1 234 ? -3.828 -4.810 30.261 1.00 61.78 234 GLY A N 1
ATOM 1771 C CA . GLY A 1 234 ? -3.701 -6.222 30.624 1.00 61.78 234 GLY A CA 1
ATOM 1772 C C . GLY A 1 234 ? -3.971 -7.177 29.456 1.00 61.78 234 GLY A C 1
ATOM 1773 O O . GLY A 1 234 ? -4.049 -8.391 29.659 1.00 61.78 234 GLY A O 1
ATOM 1774 N N . ILE A 1 235 ? -4.113 -6.655 28.233 1.00 66.75 235 ILE A N 1
ATOM 1775 C CA . ILE A 1 235 ? -4.322 -7.438 27.016 1.00 66.75 235 ILE A CA 1
ATOM 1776 C C . ILE A 1 235 ? -2.950 -7.896 26.520 1.00 66.75 235 ILE A C 1
ATOM 1778 O O . ILE A 1 235 ? -2.344 -7.311 25.633 1.00 66.75 235 ILE A O 1
ATOM 1782 N N . THR A 1 236 ? -2.448 -8.969 27.128 1.00 57.88 236 THR A N 1
ATOM 1783 C CA . THR A 1 236 ? -1.155 -9.594 26.795 1.00 57.88 236 THR A CA 1
ATOM 1784 C C . THR A 1 236 ? -1.290 -10.793 25.863 1.00 57.88 236 THR A C 1
ATOM 1786 O O . THR A 1 236 ? -0.305 -11.463 25.555 1.00 57.88 236 THR A O 1
ATOM 1789 N N . ASN A 1 237 ? -2.511 -11.099 25.418 1.00 60.94 237 ASN A N 1
ATOM 1790 C CA . ASN A 1 237 ? -2.740 -12.255 24.568 1.00 60.94 237 ASN A CA 1
ATOM 1791 C C . ASN A 1 237 ? -2.097 -12.024 23.197 1.00 60.94 237 ASN A C 1
ATOM 1793 O O . ASN A 1 237 ? -2.517 -11.136 22.448 1.00 60.94 237 ASN A O 1
ATOM 1797 N N . ILE A 1 238 ? -1.133 -12.886 22.870 1.00 57.94 238 ILE A N 1
ATOM 1798 C CA . ILE A 1 238 ? -0.753 -13.178 21.489 1.00 57.94 238 ILE A CA 1
ATOM 1799 C C . ILE A 1 238 ? -2.043 -13.504 20.739 1.00 57.94 238 ILE A C 1
ATOM 1801 O O . ILE A 1 238 ? -2.949 -14.163 21.266 1.00 57.94 238 ILE A O 1
ATOM 1805 N N . ARG A 1 239 ? -2.164 -12.979 19.530 1.00 64.19 239 ARG A N 1
ATOM 1806 C CA . ARG A 1 239 ? -3.299 -13.290 18.679 1.00 64.19 239 ARG A CA 1
ATOM 1807 C C . ARG A 1 239 ? -3.292 -14.793 18.366 1.00 64.19 239 ARG A C 1
ATOM 1809 O O . ARG A 1 239 ? -2.307 -15.304 17.843 1.00 64.19 239 ARG A O 1
ATOM 1816 N N . ASP A 1 240 ? -4.368 -15.511 18.702 1.00 49.66 240 ASP A N 1
ATOM 1817 C CA . ASP A 1 240 ? -4.515 -16.933 18.358 1.00 49.66 240 ASP A CA 1
ATOM 1818 C C . ASP A 1 240 ? -4.695 -17.063 16.840 1.00 49.66 240 ASP A C 1
ATOM 1820 O O . ASP A 1 240 ? -5.820 -17.057 16.341 1.00 49.66 240 ASP A O 1
ATOM 1824 N N . ALA A 1 241 ? -3.604 -17.154 16.079 1.00 45.31 241 ALA A N 1
ATOM 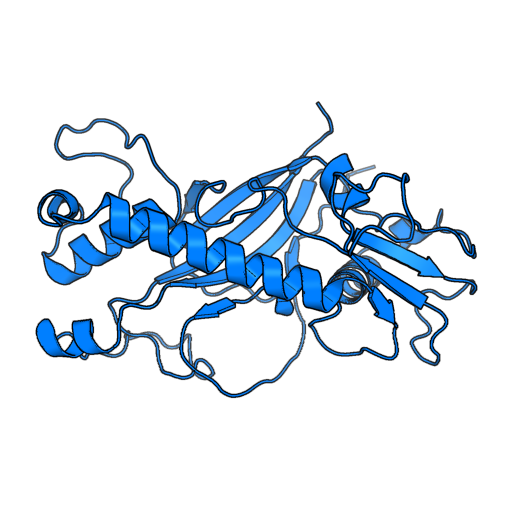1825 C CA . ALA A 1 241 ? -3.675 -17.583 14.692 1.00 45.31 241 ALA A CA 1
ATOM 1826 C C . ALA A 1 241 ? -2.355 -18.172 14.189 1.00 45.31 241 ALA A C 1
ATOM 1828 O O . ALA A 1 241 ? -1.283 -17.587 14.272 1.00 45.31 241 ALA A O 1
ATOM 1829 N N . VAL A 1 242 ? -2.501 -19.335 13.566 1.00 44.59 242 VAL A N 1
ATOM 1830 C CA . VAL A 1 242 ? -1.541 -20.190 12.849 1.00 44.59 242 VAL A CA 1
ATOM 1831 C C . VAL A 1 242 ? -0.832 -19.479 11.662 1.00 44.59 242 VAL A C 1
ATOM 1833 O O . VAL A 1 242 ? -0.169 -20.123 10.857 1.00 44.59 242 VAL A O 1
ATOM 1836 N N . LEU A 1 243 ? -0.955 -18.153 11.536 1.00 48.72 243 LEU A N 1
ATOM 1837 C CA . LEU A 1 243 ? -0.646 -17.365 10.336 1.00 48.72 243 LEU A CA 1
ATOM 1838 C C . LEU A 1 243 ? 0.709 -16.625 10.380 1.00 48.72 243 LEU A C 1
ATOM 1840 O O . LEU A 1 243 ? 1.220 -16.272 9.321 1.00 48.72 243 LEU A O 1
ATOM 1844 N N . ASP A 1 244 ? 1.332 -16.460 11.557 1.00 53.59 244 ASP A N 1
ATOM 1845 C CA . ASP A 1 244 ? 2.381 -15.441 11.777 1.00 53.59 244 ASP A CA 1
ATOM 1846 C C . ASP A 1 244 ? 3.715 -15.984 12.331 1.00 53.59 244 ASP A C 1
ATOM 1848 O O . ASP A 1 244 ? 4.356 -15.362 13.176 1.00 53.59 244 ASP A O 1
ATOM 1852 N N . VAL A 1 245 ? 4.181 -17.151 11.873 1.00 50.53 245 VAL A N 1
ATOM 1853 C CA . VAL A 1 245 ? 5.402 -17.795 12.423 1.00 50.53 245 VAL A CA 1
ATOM 1854 C C . VAL A 1 245 ? 6.687 -16.966 12.199 1.00 50.53 245 VAL A C 1
ATOM 1856 O O . VAL A 1 245 ? 7.677 -17.182 12.893 1.00 50.53 245 VAL A O 1
ATOM 1859 N N . ASN A 1 246 ? 6.668 -15.983 11.290 1.00 57.81 246 ASN A N 1
ATOM 1860 C CA . ASN A 1 246 ? 7.846 -15.190 10.909 1.00 57.81 246 ASN A CA 1
ATOM 1861 C C . ASN A 1 246 ? 7.742 -13.688 11.238 1.00 57.81 246 ASN A C 1
ATOM 1863 O O . ASN A 1 246 ? 8.605 -12.928 10.807 1.00 57.81 246 ASN A O 1
ATOM 1867 N N . ILE A 1 247 ? 6.714 -13.245 11.972 1.00 58.91 247 ILE A N 1
ATOM 1868 C CA . ILE A 1 247 ? 6.568 -11.832 12.357 1.00 58.91 247 ILE A CA 1
ATOM 1869 C C . ILE A 1 247 ? 7.146 -11.643 13.760 1.00 58.91 247 ILE A C 1
ATOM 1871 O O . ILE A 1 247 ? 6.670 -12.240 14.727 1.00 58.91 247 ILE A O 1
ATOM 1875 N N . SER A 1 248 ? 8.187 -10.815 13.871 1.00 60.81 248 SER A N 1
ATOM 1876 C CA . SER A 1 248 ? 8.839 -10.488 15.139 1.00 60.81 248 SER A CA 1
ATOM 1877 C C . SER A 1 248 ? 8.825 -8.971 15.371 1.00 60.81 248 SER A C 1
ATOM 1879 O O . SER A 1 248 ? 9.354 -8.248 14.531 1.00 60.81 248 SER A O 1
ATOM 1881 N N . PRO A 1 249 ? 8.277 -8.478 16.500 1.00 67.81 249 PRO A N 1
ATOM 1882 C CA . PRO A 1 249 ? 7.660 -9.263 17.572 1.00 67.81 249 PRO A CA 1
ATOM 1883 C C . PRO A 1 249 ? 6.319 -9.893 17.139 1.00 67.81 249 PRO A C 1
ATOM 1885 O O . PRO A 1 249 ? 5.710 -9.406 16.182 1.00 67.81 249 PRO A O 1
ATOM 1888 N N . PRO A 1 250 ? 5.844 -10.954 17.824 1.00 72.00 250 PRO A N 1
ATOM 1889 C CA . PRO A 1 250 ? 4.540 -11.552 17.544 1.00 72.00 250 PRO A CA 1
ATOM 1890 C C . PRO A 1 250 ? 3.412 -10.525 17.639 1.00 72.00 250 PRO A C 1
ATOM 1892 O O . PRO A 1 250 ? 3.467 -9.621 18.474 1.00 72.00 250 PRO A O 1
ATOM 1895 N N . LEU A 1 251 ? 2.379 -10.694 16.816 1.00 75.38 251 LEU A N 1
ATOM 1896 C CA . LEU A 1 251 ? 1.219 -9.811 16.841 1.00 75.38 251 LEU A CA 1
ATOM 1897 C C . LEU A 1 251 ? 0.399 -9.989 18.124 1.00 75.38 251 LEU A C 1
ATOM 1899 O O . LEU A 1 251 ? 0.134 -11.104 18.593 1.00 75.38 251 LEU A O 1
ATOM 1903 N N . THR A 1 252 ? -0.049 -8.865 18.666 1.00 80.75 252 THR A N 1
ATOM 1904 C CA . THR A 1 252 ? -0.998 -8.793 19.776 1.00 80.75 252 THR A CA 1
ATOM 1905 C C . THR A 1 252 ? -2.431 -8.690 19.252 1.00 80.75 252 THR A C 1
ATOM 1907 O O . THR A 1 252 ? -2.672 -8.452 18.070 1.00 80.75 252 THR A O 1
ATOM 1910 N N . LYS A 1 253 ? -3.423 -8.843 20.137 1.00 83.06 253 LYS A N 1
ATOM 1911 C CA . LYS A 1 253 ? -4.831 -8.571 19.785 1.00 83.06 253 LYS A CA 1
ATOM 1912 C C . LYS A 1 253 ? -5.107 -7.101 19.448 1.00 83.06 253 LYS A C 1
ATOM 1914 O O . LYS A 1 253 ? -6.127 -6.826 18.826 1.00 83.06 253 LYS A O 1
ATOM 1919 N N . LEU A 1 254 ? -4.242 -6.183 19.879 1.00 83.12 254 LEU A N 1
ATOM 1920 C CA . LEU A 1 254 ? -4.384 -4.752 19.611 1.00 83.12 254 LEU A CA 1
ATOM 1921 C C . LEU A 1 254 ? -3.875 -4.382 18.211 1.00 83.12 254 LEU A C 1
ATOM 1923 O O . LEU A 1 254 ? -4.333 -3.396 17.644 1.00 83.12 254 LEU A O 1
ATOM 1927 N N . ASP A 1 255 ? -2.991 -5.199 17.638 1.00 86.69 255 ASP A N 1
ATOM 1928 C CA . ASP A 1 255 ? -2.447 -4.980 16.300 1.00 86.69 255 ASP A CA 1
ATOM 1929 C C . ASP A 1 255 ? -3.477 -5.333 15.221 1.00 86.69 255 ASP A C 1
ATOM 1931 O O . ASP A 1 255 ? -4.391 -6.142 15.430 1.00 86.69 255 ASP A O 1
ATOM 1935 N N . ARG A 1 256 ? -3.303 -4.749 14.033 1.00 87.75 256 ARG A N 1
ATOM 1936 C CA . ARG A 1 256 ? -4.145 -5.033 12.869 1.00 87.75 256 ARG A CA 1
ATOM 1937 C C . ARG A 1 256 ? -3.341 -5.051 11.581 1.00 87.75 256 ARG A C 1
ATOM 1939 O O . ARG A 1 256 ? -2.496 -4.190 11.349 1.00 87.75 256 ARG A O 1
ATOM 1946 N N . VAL A 1 257 ? -3.638 -6.029 10.735 1.00 89.62 257 VAL A N 1
ATOM 1947 C CA . VAL A 1 257 ? -2.946 -6.288 9.474 1.00 89.62 257 VAL A CA 1
ATOM 1948 C C . VAL A 1 257 ? -3.853 -5.931 8.301 1.00 89.62 257 VAL A C 1
ATOM 1950 O O . VAL A 1 257 ? -4.885 -6.565 8.078 1.00 89.62 257 VAL A O 1
ATOM 1953 N N . TYR A 1 258 ? -3.440 -4.951 7.507 1.00 89.25 258 TYR A N 1
ATOM 1954 C CA . TYR A 1 258 ? -4.131 -4.509 6.304 1.00 89.25 258 TYR A CA 1
ATOM 1955 C C . TYR A 1 258 ? -3.439 -5.019 5.046 1.00 89.25 258 TYR A C 1
ATOM 1957 O O . TYR A 1 258 ? -2.236 -4.852 4.870 1.00 89.25 258 TYR A O 1
ATOM 1965 N N . GLY A 1 259 ? -4.212 -5.593 4.130 1.00 88.81 259 GLY A N 1
ATOM 1966 C CA . GLY A 1 259 ? -3.809 -5.776 2.742 1.00 88.81 259 GLY A CA 1
ATOM 1967 C C . GLY A 1 259 ? -4.161 -4.533 1.951 1.00 88.81 259 GLY A C 1
ATOM 1968 O O . GLY A 1 259 ? -5.338 -4.239 1.763 1.00 88.81 259 GLY A O 1
ATOM 1969 N N . ILE A 1 260 ? -3.165 -3.805 1.480 1.00 87.94 260 ILE A N 1
ATOM 1970 C CA . ILE A 1 260 ? -3.358 -2.656 0.607 1.00 87.94 260 ILE A CA 1
ATOM 1971 C C . ILE A 1 260 ? -3.350 -3.133 -0.834 1.00 87.94 260 ILE A C 1
ATOM 1973 O O . ILE A 1 260 ? -2.488 -3.918 -1.221 1.00 87.94 260 ILE A O 1
ATOM 1977 N N . LYS A 1 261 ? -4.303 -2.648 -1.629 1.00 88.88 261 LYS A N 1
ATOM 1978 C CA . LYS A 1 261 ? -4.418 -2.935 -3.055 1.00 88.88 261 LYS A CA 1
ATOM 1979 C C . LYS A 1 261 ? -4.633 -1.652 -3.852 1.00 88.88 261 LYS A C 1
ATOM 1981 O O . LYS A 1 261 ? -5.692 -1.031 -3.796 1.00 88.88 261 LYS A O 1
ATOM 1986 N N . PHE A 1 262 ? -3.661 -1.305 -4.678 1.00 88.81 262 PHE A N 1
ATOM 1987 C CA . PHE A 1 262 ? -3.787 -0.260 -5.683 1.00 88.81 262 PHE A CA 1
ATOM 1988 C C . PHE A 1 262 ? -4.297 -0.869 -6.982 1.00 88.81 262 PHE A C 1
ATOM 1990 O O . PHE A 1 262 ? -3.575 -1.602 -7.653 1.00 88.81 262 PHE A O 1
ATOM 1997 N N . LEU A 1 263 ? -5.555 -0.603 -7.324 1.00 90.38 263 LEU A N 1
ATOM 1998 C CA . LEU A 1 263 ? -6.186 -1.065 -8.555 1.00 90.38 263 LEU A CA 1
ATOM 1999 C C . LEU A 1 263 ? -5.917 -0.066 -9.682 1.00 90.38 263 LEU A C 1
ATOM 2001 O O . LEU A 1 263 ? -6.297 1.101 -9.589 1.00 90.38 263 LEU A O 1
ATOM 2005 N N . VAL A 1 264 ? -5.295 -0.531 -10.762 1.00 90.31 264 VAL A N 1
ATOM 2006 C CA . VAL A 1 264 ? -4.970 0.310 -11.912 1.00 90.31 264 VAL A CA 1
ATOM 2007 C C . VAL A 1 264 ? -6.222 0.534 -12.750 1.00 90.31 264 VAL A C 1
ATOM 2009 O O . VAL A 1 264 ? -6.764 -0.393 -13.353 1.00 90.31 264 VAL A O 1
ATOM 2012 N N . VAL A 1 265 ? -6.673 1.781 -12.825 1.00 92.25 265 VAL A N 1
ATOM 2013 C CA . VAL A 1 265 ? -7.840 2.194 -13.613 1.00 92.25 265 VAL A CA 1
ATOM 2014 C C . VAL A 1 265 ? -7.426 2.935 -14.885 1.00 92.25 265 VAL A C 1
ATOM 2016 O O . VAL A 1 265 ? -6.270 3.330 -15.056 1.00 92.25 265 VAL A O 1
ATOM 2019 N N . ALA A 1 266 ? -8.362 3.077 -15.823 1.00 92.06 266 ALA A N 1
ATOM 2020 C CA . ALA A 1 266 ? -8.143 3.862 -17.033 1.00 92.06 266 ALA A CA 1
ATOM 2021 C C . ALA A 1 266 ? -7.882 5.341 -16.699 1.00 92.06 266 ALA A C 1
ATOM 2023 O O . ALA A 1 266 ? -8.334 5.847 -15.671 1.00 92.06 266 ALA A O 1
ATOM 2024 N N . ASP A 1 267 ? -7.157 6.018 -17.585 1.00 87.50 267 ASP A N 1
ATOM 2025 C CA . ASP A 1 267 ? -6.971 7.466 -17.525 1.00 87.50 267 ASP A CA 1
ATOM 2026 C C . ASP A 1 267 ? -8.322 8.143 -17.834 1.00 87.50 267 ASP A C 1
ATOM 2028 O O . ASP A 1 267 ? -8.972 7.776 -18.817 1.00 87.50 267 ASP A O 1
ATOM 2032 N N . SER A 1 268 ? -8.770 9.052 -16.961 1.00 76.56 268 SER A N 1
ATOM 2033 C CA . SER A 1 268 ? -10.048 9.778 -17.077 1.00 76.56 268 SER A CA 1
ATOM 2034 C C . SER A 1 268 ? -10.013 10.884 -18.120 1.00 76.56 268 SER A C 1
ATOM 2036 O O . SER A 1 268 ? -8.986 11.602 -18.131 1.00 76.56 268 SER A O 1
#